Protein AF-A0A815XR15-F1 (afdb_monomer_lite)

pLDDT: mean 72.42, std 15.54, range [29.83, 92.81]

Foldseek 3Di:
DDDPPDPVVVVVVCVVPPPPDDDPVVVVVVVVPDPDDDWALDFPLVVVVVLVPDDDDDDDADFFAADDDLLRGDICSPDDPDPVSVVVCVVPGDTFPDKDWDKDQDDDPPPPDPDDDPDDPPDRRDIHTRHMYGDPPPDALRSVLVVVVVVQVSNVVVVHHAAADEDEPDPRPVSNQCVQQVHPDPDDDDPVCVVPVVQWDADPDDPVCVVPPSGDRTHNHHYHYDPVNVVVVVVCLLPDPPHFDDDDNDTDD

Radius of gyration: 23.29 Å; chains: 1; bounding box: 52×58×60 Å

Structure (mmCIF, N/CA/C/O backbone):
data_AF-A0A815XR15-F1
#
_entry.id   AF-A0A815XR15-F1
#
loop_
_atom_site.group_PDB
_atom_site.id
_atom_site.type_symbol
_atom_site.label_atom_id
_atom_site.label_alt_id
_atom_site.label_comp_id
_atom_site.label_asym_id
_atom_site.label_entity_id
_atom_site.label_seq_id
_atom_site.pdbx_PDB_ins_code
_atom_site.Cartn_x
_atom_site.Cartn_y
_atom_site.Cartn_z
_atom_site.occupancy
_atom_site.B_iso_or_equiv
_atom_site.auth_seq_id
_atom_site.auth_comp_id
_atom_site.auth_asym_id
_atom_site.auth_atom_id
_atom_site.pdbx_PDB_model_num
ATOM 1 N N . LEU A 1 1 ? -17.725 17.996 0.541 1.00 29.83 1 LEU A N 1
ATOM 2 C CA . LEU A 1 1 ? -16.899 19.196 0.321 1.00 29.83 1 LEU A CA 1
ATOM 3 C C . LEU A 1 1 ? -16.273 19.516 1.670 1.00 29.83 1 LEU A C 1
ATOM 5 O O . LEU A 1 1 ? -17.035 19.763 2.593 1.00 29.83 1 LEU A O 1
ATOM 9 N N . TYR A 1 2 ? -14.960 19.368 1.846 1.00 40.41 2 TYR A N 1
ATOM 10 C CA . TYR A 1 2 ? -14.338 19.604 3.153 1.00 40.41 2 TYR A CA 1
ATOM 11 C C . TYR A 1 2 ? -13.316 20.727 3.039 1.00 40.41 2 TYR A C 1
ATOM 13 O O . TYR A 1 2 ? -12.295 20.580 2.373 1.00 40.41 2 TYR A O 1
ATOM 21 N N . VAL A 1 3 ? -13.628 21.845 3.692 1.00 43.38 3 VAL A N 1
ATOM 22 C CA . VAL A 1 3 ? -12.677 22.908 4.010 1.00 43.38 3 VAL A CA 1
ATOM 23 C C . VAL A 1 3 ? -12.001 22.502 5.322 1.00 43.38 3 VAL A C 1
ATOM 25 O O . VAL A 1 3 ? -12.640 22.484 6.373 1.00 43.38 3 VAL A O 1
ATOM 28 N N . LEU A 1 4 ? -10.720 22.139 5.268 1.00 47.59 4 LEU A N 1
ATOM 29 C CA . LEU A 1 4 ? -9.899 21.787 6.435 1.00 47.59 4 LEU A CA 1
ATOM 30 C C . LEU A 1 4 ? -9.378 23.054 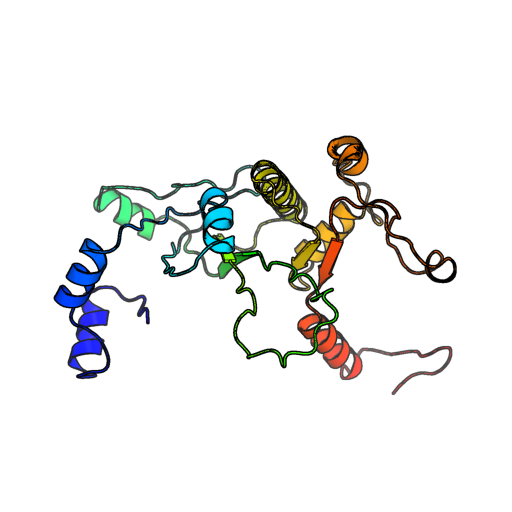7.132 1.00 47.59 4 LEU A C 1
ATOM 32 O O . LEU A 1 4 ? -8.184 23.334 7.098 1.00 47.59 4 LEU A O 1
ATOM 36 N N . ALA A 1 5 ? -10.268 23.856 7.716 1.00 52.41 5 ALA A N 1
ATOM 37 C CA . ALA A 1 5 ? -9.866 25.107 8.371 1.00 52.41 5 ALA A CA 1
ATOM 38 C C . ALA A 1 5 ? -10.636 25.425 9.671 1.00 52.41 5 ALA A C 1
ATOM 40 O O . ALA A 1 5 ? -10.558 26.527 10.198 1.00 52.41 5 ALA A O 1
ATOM 41 N N . GLY A 1 6 ? -11.352 24.445 10.232 1.00 53.88 6 GLY A N 1
ATOM 42 C CA . GLY A 1 6 ? -12.130 24.621 11.463 1.00 53.88 6 GLY A CA 1
ATOM 43 C C . GLY A 1 6 ? -13.495 25.284 11.238 1.00 53.88 6 GLY A C 1
ATOM 44 O O . GLY A 1 6 ? -13.790 25.799 10.157 1.00 53.88 6 GLY A O 1
ATOM 45 N N . SER A 1 7 ? -14.351 25.242 12.265 1.00 63.75 7 SER A N 1
ATOM 46 C CA . SER A 1 7 ? -15.734 25.747 12.212 1.00 63.75 7 SER A CA 1
ATOM 47 C C . SER A 1 7 ? -15.803 27.231 11.848 1.00 63.75 7 SER A C 1
ATOM 49 O O . SER A 1 7 ? -16.637 27.623 11.039 1.00 63.75 7 SER A O 1
ATOM 51 N N . ASN A 1 8 ? -14.874 28.038 12.366 1.00 60.69 8 ASN A N 1
ATOM 52 C CA . ASN A 1 8 ? -14.825 29.475 12.100 1.00 60.69 8 ASN A CA 1
ATOM 53 C C . ASN A 1 8 ? -14.518 29.787 10.633 1.00 60.69 8 ASN A C 1
ATOM 55 O O . ASN A 1 8 ? -15.152 30.659 10.046 1.00 60.69 8 ASN A O 1
ATOM 59 N N . THR A 1 9 ? -13.587 29.065 10.005 1.00 63.38 9 THR A N 1
ATOM 60 C CA . THR A 1 9 ? -13.302 29.263 8.579 1.00 63.38 9 THR A CA 1
ATOM 61 C C . THR A 1 9 ? -14.395 28.675 7.694 1.00 63.38 9 THR A C 1
ATOM 63 O O . THR A 1 9 ? -14.699 29.244 6.649 1.00 63.38 9 THR A O 1
ATOM 66 N N . TYR A 1 10 ? -15.032 27.579 8.112 1.00 75.06 10 TYR A N 1
ATOM 67 C CA . TYR A 1 10 ? -16.216 27.063 7.429 1.00 75.06 10 TYR A CA 1
ATOM 68 C C . TYR A 1 10 ? -17.352 28.098 7.422 1.00 75.06 10 TYR A C 1
ATOM 70 O O . TYR A 1 10 ? -17.908 28.385 6.363 1.00 75.06 10 TYR A O 1
ATOM 78 N N . GLU A 1 11 ? -17.648 28.715 8.570 1.00 68.44 11 GLU A N 1
ATOM 79 C CA . GLU A 1 11 ? -18.656 29.776 8.678 1.00 68.44 11 GLU A CA 1
ATOM 80 C C . GLU A 1 11 ? -18.261 31.031 7.908 1.00 68.44 11 GLU A C 1
ATOM 82 O O . GLU A 1 11 ? -19.094 31.591 7.200 1.00 68.44 11 GLU A O 1
ATOM 87 N N . LEU A 1 12 ? -16.987 31.427 7.955 1.00 65.25 12 LEU A N 1
ATOM 88 C CA . LEU A 1 12 ? -16.478 32.538 7.158 1.00 65.25 12 LEU A CA 1
ATOM 89 C C . LEU A 1 12 ? -16.750 32.307 5.665 1.00 65.25 12 LEU A C 1
ATOM 91 O O . LEU A 1 12 ? -17.290 33.184 4.998 1.00 65.25 12 LEU A O 1
ATOM 95 N N . ILE A 1 13 ? -16.439 31.123 5.132 1.00 69.25 13 ILE A N 1
ATOM 96 C CA . ILE A 1 13 ? -16.696 30.802 3.720 1.00 69.25 13 ILE A CA 1
ATOM 97 C C . ILE A 1 13 ? -18.200 30.730 3.440 1.00 69.25 13 ILE A C 1
ATOM 99 O O . ILE A 1 13 ? -18.647 31.245 2.421 1.00 69.25 13 ILE A O 1
ATOM 103 N N . ARG A 1 14 ? -18.995 30.138 4.338 1.00 79.88 14 ARG A N 1
ATOM 104 C CA . ARG A 1 14 ? -20.453 30.018 4.186 1.00 79.88 14 ARG A CA 1
ATOM 105 C C . ARG A 1 14 ? -21.145 31.379 4.121 1.00 79.88 14 ARG A C 1
ATOM 107 O O . ARG A 1 14 ? -22.048 31.558 3.309 1.00 79.88 14 ARG A O 1
ATOM 114 N N . ILE A 1 15 ? -20.727 32.323 4.963 1.00 71.56 15 ILE A N 1
ATOM 115 C CA . ILE A 1 15 ? -21.271 33.687 5.003 1.00 71.56 15 ILE A CA 1
ATOM 116 C C . ILE A 1 15 ? -20.878 34.459 3.738 1.00 71.56 15 ILE A C 1
ATOM 118 O O . ILE A 1 15 ? -21.694 35.199 3.196 1.00 71.56 15 ILE A O 1
ATOM 122 N N . ASN A 1 16 ? -19.655 34.257 3.242 1.00 68.50 16 ASN A N 1
ATOM 123 C CA . ASN A 1 16 ? -19.151 34.950 2.054 1.00 68.50 16 ASN A CA 1
ATOM 124 C C . ASN A 1 16 ? -19.561 34.286 0.722 1.00 68.50 16 ASN A C 1
ATOM 126 O O . ASN A 1 16 ? -19.416 34.903 -0.329 1.00 68.50 16 ASN A O 1
ATOM 130 N N . LEU A 1 17 ? -20.090 33.057 0.748 1.00 69.44 17 LEU A N 1
ATOM 131 C CA . LEU A 1 17 ? -20.611 32.322 -0.413 1.00 69.44 17 LEU A CA 1
ATOM 132 C C . LEU A 1 17 ? -22.029 31.787 -0.124 1.00 69.44 17 LEU A C 1
ATOM 134 O O . LEU A 1 17 ? -22.218 30.575 0.054 1.00 69.44 17 LEU A O 1
ATOM 138 N N . PRO A 1 18 ? -23.043 32.670 -0.051 1.00 71.69 18 PRO A N 1
ATOM 139 C CA . PRO A 1 18 ? -24.400 32.284 0.318 1.00 71.69 18 PRO A CA 1
ATOM 140 C C . PRO A 1 18 ? -24.970 31.234 -0.647 1.00 71.69 18 PRO A C 1
ATOM 142 O O . PRO A 1 18 ? -24.968 31.408 -1.862 1.00 71.69 18 PRO A O 1
ATOM 145 N N . GLY A 1 19 ? -25.444 30.116 -0.089 1.00 73.56 19 GLY A N 1
ATOM 146 C CA . GLY A 1 19 ? -26.007 28.985 -0.841 1.00 73.56 19 GLY A CA 1
ATOM 147 C C . GLY A 1 19 ? -24.992 27.932 -1.304 1.00 73.56 19 GLY A C 1
ATOM 148 O O . GLY A 1 19 ? -25.400 26.840 -1.691 1.00 73.56 19 GLY A O 1
ATOM 149 N N . ALA A 1 20 ? -23.684 28.197 -1.212 1.00 71.75 20 ALA A N 1
ATOM 150 C CA . ALA A 1 20 ? -22.657 27.231 -1.612 1.00 71.75 20 ALA A CA 1
ATOM 151 C C . ALA A 1 20 ? -22.424 26.125 -0.566 1.00 71.75 20 ALA A C 1
ATOM 153 O O . ALA A 1 20 ? -21.978 25.030 -0.915 1.00 71.75 20 ALA A O 1
ATOM 154 N N . LEU A 1 21 ? -22.712 26.405 0.712 1.00 75.50 21 LEU A N 1
ATOM 155 C CA . LEU A 1 21 ? -22.461 25.507 1.842 1.00 75.50 21 LEU A CA 1
ATOM 156 C C . LEU A 1 21 ? -23.672 25.424 2.793 1.00 75.50 21 LEU A C 1
ATOM 158 O O . LEU A 1 21 ? -24.280 26.456 3.091 1.00 75.50 21 LEU A O 1
ATOM 162 N N . PRO A 1 22 ? -24.009 24.231 3.321 1.00 82.38 22 PRO A N 1
ATOM 163 C CA . PRO A 1 22 ? -25.043 24.078 4.346 1.00 82.38 22 PRO A CA 1
ATOM 164 C C . PRO A 1 22 ? -24.626 24.720 5.680 1.00 82.38 22 PRO A C 1
ATOM 166 O O . PRO A 1 22 ? -23.435 24.864 5.965 1.00 82.38 22 PRO A O 1
ATOM 169 N N . SER A 1 23 ? -25.602 25.094 6.516 1.00 82.19 23 SER A N 1
ATOM 170 C CA . SER A 1 23 ? -25.339 25.621 7.865 1.00 82.19 23 SER A CA 1
ATOM 171 C C . SER A 1 23 ? -24.719 24.567 8.786 1.00 82.19 23 SER A C 1
ATOM 173 O O . SER A 1 23 ? -24.938 23.369 8.596 1.00 82.19 23 SER A O 1
ATOM 175 N N . ILE A 1 24 ? -23.981 25.005 9.815 1.00 76.75 24 ILE A N 1
ATOM 176 C CA . ILE A 1 24 ? -23.452 24.097 10.847 1.00 76.75 24 ILE A CA 1
ATOM 177 C C . ILE A 1 24 ? -24.571 23.280 11.491 1.00 76.75 24 ILE A C 1
ATOM 179 O O . ILE A 1 24 ? -24.437 22.070 11.587 1.00 76.75 24 ILE A O 1
ATOM 183 N N . SER A 1 25 ? -25.706 23.883 11.846 1.00 76.25 25 SER A N 1
ATOM 184 C CA . SER A 1 25 ? -26.822 23.141 12.451 1.00 76.25 25 SER A CA 1
ATOM 185 C C . SER A 1 25 ? -27.399 22.079 11.509 1.00 76.25 25 SER A C 1
ATOM 187 O O . SER A 1 25 ? -27.766 20.995 11.955 1.00 76.25 25 SER A O 1
ATOM 189 N N . ALA A 1 26 ? -27.433 22.349 10.197 1.00 77.12 26 ALA A N 1
ATOM 190 C CA . ALA A 1 26 ? -27.810 21.344 9.208 1.00 77.12 26 ALA A CA 1
ATOM 191 C C . ALA A 1 26 ? -26.759 20.228 9.134 1.00 77.12 26 ALA A C 1
ATOM 193 O O . ALA A 1 26 ? -27.127 19.059 9.141 1.00 77.12 26 ALA A O 1
ATOM 194 N N . LEU A 1 27 ? -25.463 20.561 9.127 1.00 69.50 27 LEU A N 1
ATOM 195 C CA . LEU A 1 27 ? -24.376 19.577 9.182 1.00 69.50 27 LEU A CA 1
ATOM 196 C C . LEU A 1 27 ? -24.413 18.728 10.457 1.00 69.50 27 LEU A C 1
ATOM 198 O O . LEU A 1 27 ? -24.215 17.522 10.383 1.00 69.50 27 LEU A O 1
ATOM 202 N N . GLU A 1 28 ? -24.685 19.324 11.613 1.00 68.75 28 GLU A N 1
ATOM 203 C CA . GLU A 1 28 ? -24.817 18.629 12.894 1.00 68.75 28 GLU A CA 1
ATOM 204 C C . GLU A 1 28 ? -26.044 17.723 12.920 1.00 68.75 28 GLU A C 1
ATOM 206 O O . GL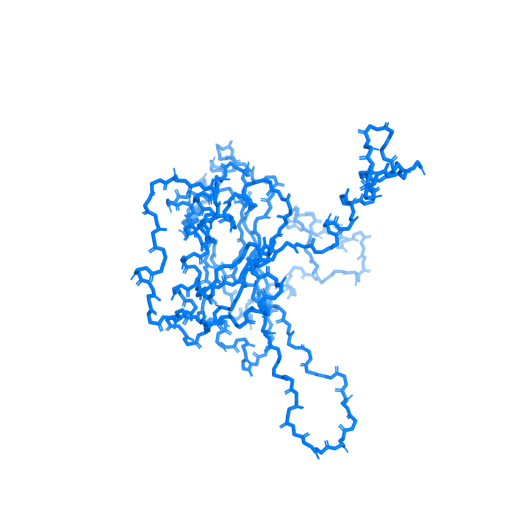U A 1 28 ? -25.966 16.609 13.429 1.00 68.75 28 GLU A O 1
ATOM 211 N N . HIS A 1 29 ? -27.162 18.161 12.338 1.00 68.12 29 HIS A N 1
ATOM 212 C CA . HIS A 1 29 ? -28.348 17.328 12.178 1.00 68.12 29 HIS A CA 1
ATOM 213 C C . HIS A 1 29 ? -28.096 16.160 11.214 1.00 68.12 29 HIS A C 1
ATOM 215 O O . HIS A 1 29 ? -28.462 15.027 11.521 1.00 68.12 29 HIS A O 1
ATOM 221 N N . TYR A 1 30 ? -27.391 16.398 10.101 1.00 64.94 30 TYR A N 1
ATOM 222 C CA . TYR A 1 30 ? -26.913 15.331 9.220 1.00 64.94 30 TYR A CA 1
ATOM 223 C C . TYR A 1 30 ? -25.985 14.369 9.971 1.00 64.94 30 TYR A C 1
ATOM 225 O O . TYR A 1 30 ? -26.170 13.164 9.878 1.00 64.94 30 TYR A O 1
ATOM 233 N N . ASN A 1 31 ? -25.040 14.873 10.763 1.00 58.91 31 ASN A N 1
ATOM 234 C CA . ASN A 1 31 ? -24.090 14.046 11.506 1.00 58.91 31 ASN A CA 1
ATOM 235 C C . ASN A 1 31 ? -24.744 13.251 12.648 1.00 58.91 31 ASN A C 1
ATOM 237 O O . ASN A 1 31 ? -24.341 12.121 12.893 1.00 58.91 31 ASN A O 1
ATOM 241 N N . LYS A 1 32 ? -25.756 13.799 13.337 1.00 55.25 32 LYS A N 1
ATOM 242 C CA . LYS A 1 32 ? -26.491 13.101 14.410 1.00 55.25 32 LYS A CA 1
ATOM 243 C C . LYS A 1 32 ? -27.347 11.940 13.897 1.00 55.25 32 LYS A C 1
ATOM 245 O O . LYS A 1 32 ? -27.600 11.012 14.654 1.00 55.25 32 LYS A O 1
ATOM 250 N N . ASN A 1 33 ? -27.763 11.983 12.633 1.00 52.81 33 ASN A N 1
ATOM 251 C CA . ASN A 1 33 ? -28.590 10.951 11.999 1.00 52.81 33 ASN A CA 1
ATOM 252 C C . ASN A 1 33 ? -27.774 9.933 11.177 1.00 52.81 33 ASN A C 1
ATOM 254 O O . ASN A 1 33 ? -28.357 9.109 10.474 1.00 52.81 33 ASN A O 1
ATOM 258 N N . ILE A 1 34 ? -26.439 9.996 11.221 1.00 53.12 34 ILE A N 1
ATOM 259 C CA . ILE A 1 34 ? -25.540 9.127 10.453 1.00 53.12 34 ILE A CA 1
ATOM 260 C C . ILE A 1 34 ? -24.685 8.311 11.433 1.00 53.12 34 ILE A C 1
ATOM 262 O O . ILE A 1 34 ? -23.789 8.839 12.087 1.00 53.12 34 ILE A O 1
ATOM 266 N N . ASP A 1 35 ? -24.949 7.007 11.515 1.00 48.50 35 ASP A N 1
ATOM 267 C CA . ASP A 1 35 ? -24.261 6.073 12.418 1.00 48.50 35 ASP A CA 1
ATOM 268 C C . ASP A 1 35 ? -22.904 5.608 11.850 1.00 48.50 35 ASP A C 1
ATOM 270 O O . ASP A 1 35 ? -22.761 4.487 11.366 1.00 48.50 35 ASP A O 1
ATOM 274 N N . LEU A 1 36 ? -21.907 6.504 11.788 1.00 60.31 36 LEU A N 1
ATOM 275 C CA . LEU A 1 36 ? -20.611 6.224 11.145 1.00 60.31 36 LEU A CA 1
ATOM 276 C C . LEU A 1 36 ? -19.435 6.962 11.825 1.00 60.31 36 LEU A C 1
ATOM 278 O O . LEU A 1 36 ? -19.141 8.112 11.499 1.00 60.31 36 LEU A O 1
ATOM 282 N N . LYS A 1 37 ? -18.685 6.288 12.710 1.00 51.94 37 LYS A N 1
ATOM 283 C CA . LYS A 1 37 ? -17.357 6.740 13.190 1.00 51.94 37 LYS A CA 1
ATOM 284 C C . LYS A 1 37 ? -16.238 5.958 12.486 1.00 51.94 37 LYS A C 1
ATOM 286 O O . LYS A 1 37 ? -16.256 4.732 12.490 1.00 51.94 37 LYS A O 1
ATOM 291 N N . MET A 1 38 ? -15.246 6.648 11.909 1.00 48.28 38 MET A N 1
ATOM 292 C CA . MET A 1 38 ? -13.967 6.033 11.512 1.00 48.28 38 MET A CA 1
ATOM 293 C C . MET A 1 38 ? -12.879 6.373 12.525 1.00 48.28 38 MET A C 1
ATOM 295 O O . MET A 1 38 ? -12.756 7.526 12.933 1.00 48.28 38 MET A O 1
ATOM 299 N N . ASN A 1 39 ? -12.056 5.381 12.854 1.00 47.62 39 ASN A N 1
ATOM 300 C CA . ASN A 1 39 ? -10.912 5.543 13.741 1.00 47.62 39 ASN A CA 1
ATOM 301 C C . ASN A 1 39 ? -9.620 5.667 12.921 1.00 47.62 39 ASN A C 1
ATOM 303 O O . ASN A 1 39 ? -9.454 5.014 11.888 1.00 47.62 39 ASN A O 1
ATOM 307 N N . GLU A 1 40 ? -8.698 6.512 13.377 1.00 43.28 40 GLU A N 1
ATOM 308 C CA . GLU A 1 40 ? -7.387 6.698 12.753 1.00 43.28 40 GLU A CA 1
ATOM 309 C C . GLU A 1 40 ? -6.640 5.363 12.598 1.00 43.28 40 GLU A C 1
ATOM 311 O O . GLU A 1 40 ? -6.600 4.553 13.528 1.00 43.28 40 GLU A O 1
ATOM 316 N N . CYS A 1 41 ? -6.039 5.147 11.420 1.00 48.16 41 CYS A N 1
ATOM 317 C CA . CYS A 1 41 ? -5.262 3.948 11.068 1.00 48.16 41 CYS A CA 1
ATOM 318 C C . CYS A 1 41 ? -6.027 2.623 11.140 1.00 48.16 41 CYS A C 1
ATOM 320 O O . CYS A 1 41 ? -5.422 1.551 11.100 1.00 48.16 41 CYS A O 1
ATOM 322 N N . HIS A 1 42 ? -7.354 2.679 11.232 1.00 63.44 42 HIS A N 1
ATOM 323 C CA . HIS A 1 42 ? -8.181 1.491 11.300 1.00 63.44 42 HIS A CA 1
ATOM 324 C C . HIS A 1 42 ? -8.432 0.931 9.899 1.00 63.44 42 HIS A C 1
ATOM 326 O O . HIS A 1 42 ? -9.059 1.573 9.055 1.00 63.44 42 HIS A O 1
ATOM 332 N N . PHE A 1 43 ? -7.929 -0.278 9.654 1.00 65.00 43 PHE A N 1
ATOM 333 C CA . PHE A 1 43 ? -8.218 -1.021 8.434 1.00 65.00 43 PHE A CA 1
ATOM 334 C C . PHE A 1 43 ? -9.632 -1.596 8.509 1.00 65.00 43 PHE A C 1
ATOM 336 O O . PHE A 1 43 ? -9.943 -2.370 9.411 1.00 65.00 43 PHE A O 1
ATOM 343 N N . ARG A 1 44 ? -10.481 -1.232 7.547 1.00 67.25 44 ARG A N 1
ATOM 344 C CA . ARG A 1 44 ? -11.912 -1.563 7.558 1.00 67.25 44 ARG A CA 1
ATOM 345 C C . ARG A 1 44 ? -12.217 -2.870 6.827 1.00 67.25 44 ARG A C 1
ATOM 347 O O . ARG A 1 44 ? -12.945 -2.856 5.839 1.00 67.25 44 ARG A O 1
ATOM 354 N N . PHE A 1 45 ? -11.631 -3.977 7.275 1.00 72.81 45 PHE A N 1
ATOM 355 C CA . PHE A 1 45 ? -11.829 -5.277 6.623 1.00 72.81 45 PHE A CA 1
ATOM 356 C C . PHE A 1 45 ? -13.291 -5.742 6.698 1.00 72.81 45 PHE A C 1
ATOM 358 O O . PHE A 1 45 ? -13.852 -6.103 5.673 1.00 72.81 45 PHE A O 1
ATOM 365 N N . ASP A 1 46 ? -13.943 -5.586 7.851 1.00 67.69 46 ASP A N 1
ATOM 366 C CA . ASP A 1 46 ? -15.341 -6.004 8.048 1.00 67.69 46 ASP A CA 1
ATOM 367 C C . ASP A 1 46 ? -16.314 -5.227 7.134 1.00 67.69 46 ASP A C 1
ATOM 369 O O . ASP A 1 46 ? -17.249 -5.778 6.560 1.00 67.69 46 ASP A O 1
ATOM 373 N N . ARG A 1 47 ? -16.043 -3.930 6.918 1.00 63.16 47 ARG A N 1
ATOM 374 C CA . ARG A 1 47 ? -16.833 -3.059 6.026 1.00 63.16 47 ARG A CA 1
ATOM 375 C C . ARG A 1 47 ? -16.521 -3.267 4.543 1.00 63.16 47 ARG A C 1
ATOM 377 O O . ARG A 1 47 ? -17.288 -2.803 3.705 1.00 63.16 47 ARG A O 1
ATOM 384 N N . LEU A 1 48 ? -15.386 -3.883 4.202 1.00 50.38 48 LEU A N 1
ATOM 385 C CA . LEU A 1 48 ? -15.061 -4.211 2.813 1.00 50.38 48 LEU A CA 1
ATOM 386 C C . LEU A 1 48 ? -16.030 -5.282 2.298 1.00 50.38 48 LEU A C 1
ATOM 388 O O . LEU A 1 48 ? -16.498 -5.156 1.172 1.00 50.38 48 LEU A O 1
ATOM 392 N N . THR A 1 49 ? -16.386 -6.258 3.137 1.00 61.03 49 THR A N 1
ATOM 393 C CA . THR A 1 49 ? -17.421 -7.258 2.841 1.00 61.03 49 THR A CA 1
ATOM 394 C C . THR A 1 49 ? -18.784 -6.588 2.635 1.00 61.03 49 THR A C 1
ATOM 396 O O . THR A 1 49 ? -19.390 -6.764 1.586 1.00 61.03 49 THR A O 1
ATOM 399 N N . GLU A 1 50 ? -19.204 -5.701 3.548 1.00 61.19 50 GLU A N 1
ATOM 400 C CA . GLU A 1 50 ? -20.454 -4.925 3.406 1.00 61.19 50 GLU A CA 1
ATOM 401 C C . GLU A 1 50 ? -20.478 -4.036 2.142 1.00 61.19 50 GLU A C 1
ATOM 403 O O . GLU A 1 50 ? -21.504 -3.910 1.475 1.00 61.19 50 GLU A O 1
ATOM 408 N N . HIS A 1 51 ? -19.346 -3.418 1.779 1.00 56.59 51 HIS A N 1
ATOM 409 C CA . HIS A 1 51 ? -19.226 -2.574 0.581 1.00 56.59 51 HIS A CA 1
ATOM 410 C C . HIS A 1 51 ? -19.318 -3.371 -0.721 1.00 56.59 51 HIS A C 1
ATOM 412 O O . HIS A 1 51 ? -19.768 -2.826 -1.728 1.00 56.59 51 HIS A O 1
ATOM 418 N N . LEU A 1 52 ? -18.906 -4.640 -0.735 1.00 53.16 52 LEU A N 1
ATOM 419 C CA . LEU A 1 52 ? -19.124 -5.503 -1.897 1.00 53.16 52 LEU A CA 1
ATOM 420 C C . LEU A 1 52 ? -20.619 -5.786 -2.129 1.00 53.16 52 LEU A C 1
ATOM 422 O O . LEU A 1 52 ? -21.002 -6.012 -3.276 1.00 53.16 52 LEU A O 1
ATOM 426 N N . ASP A 1 53 ? -21.453 -5.663 -1.092 1.00 47.12 53 ASP A N 1
ATOM 427 C CA . ASP A 1 53 ? -22.868 -6.029 -1.144 1.00 47.12 53 ASP A CA 1
ATOM 428 C C . ASP A 1 53 ? -23.834 -4.849 -1.327 1.00 47.12 53 ASP A C 1
ATOM 430 O O . ASP A 1 53 ? -24.902 -5.026 -1.908 1.00 47.12 53 ASP A O 1
ATOM 434 N N . THR A 1 54 ? -23.552 -3.631 -0.852 1.00 55.91 54 THR A N 1
ATOM 435 C CA . THR A 1 54 ? -24.469 -2.478 -1.029 1.00 55.91 54 THR A CA 1
ATOM 436 C C . THR A 1 54 ? -23.810 -1.191 -0.536 1.00 55.91 54 THR A C 1
ATOM 438 O O . THR A 1 54 ? -23.369 -1.125 0.604 1.00 55.91 54 THR A O 1
ATOM 441 N N . ILE A 1 55 ? -23.740 -0.122 -1.343 1.00 47.47 55 ILE A N 1
ATOM 442 C CA . ILE A 1 55 ? -22.952 1.064 -0.947 1.00 47.47 55 ILE A CA 1
ATOM 443 C C . ILE A 1 55 ? -23.784 2.340 -0.870 1.00 47.47 55 ILE A C 1
ATOM 445 O O . ILE A 1 55 ? -24.263 2.854 -1.882 1.00 47.47 55 ILE A O 1
ATOM 449 N N . ASN A 1 56 ? -23.769 2.948 0.319 1.00 39.25 56 ASN A N 1
ATOM 450 C CA . ASN A 1 56 ? -23.766 4.398 0.496 1.00 39.25 56 ASN A CA 1
ATOM 451 C C . ASN A 1 56 ? -22.781 4.754 1.637 1.00 39.25 56 ASN A C 1
ATOM 453 O O . ASN A 1 56 ? -23.000 4.351 2.775 1.00 39.25 56 ASN A O 1
ATOM 457 N N . SER A 1 57 ? -21.669 5.457 1.358 1.00 38.47 57 SER A N 1
ATOM 458 C CA . SER A 1 57 ? -20.559 5.646 2.327 1.00 38.47 57 SER A CA 1
ATOM 459 C C . SER A 1 57 ? -19.890 7.036 2.275 1.00 38.47 57 SER A C 1
ATOM 461 O O . SER A 1 57 ? -19.723 7.581 1.181 1.00 38.47 57 SER A O 1
ATOM 463 N N . LYS A 1 58 ? -19.429 7.582 3.426 1.00 42.50 58 LYS A N 1
ATOM 464 C CA . LYS A 1 58 ? -18.609 8.827 3.563 1.00 42.50 58 LYS A CA 1
ATOM 465 C C . LYS A 1 58 ? -17.561 8.782 4.719 1.00 42.50 58 LYS A C 1
ATOM 467 O O . LYS A 1 58 ? -17.547 7.829 5.488 1.00 42.50 58 LYS A O 1
ATOM 472 N N . ASN A 1 59 ? -16.676 9.802 4.770 1.00 32.72 59 ASN A N 1
ATOM 473 C CA . ASN A 1 59 ? -15.254 9.825 5.220 1.00 32.72 59 ASN A CA 1
ATOM 474 C C . ASN A 1 59 ? -14.923 10.574 6.545 1.00 32.72 59 ASN A C 1
ATOM 476 O O . ASN A 1 59 ? -15.634 11.506 6.906 1.00 32.72 59 ASN A O 1
ATOM 480 N N . SER A 1 60 ? -13.722 10.328 7.114 1.00 34.56 60 SER A N 1
ATOM 481 C CA . SER A 1 60 ? -12.857 11.331 7.795 1.00 34.56 60 SER A CA 1
ATOM 482 C C . SER A 1 60 ? -11.356 10.927 7.783 1.00 34.56 60 SER A C 1
ATOM 484 O O . SER A 1 60 ? -11.030 9.771 7.530 1.00 34.56 60 SER A O 1
ATOM 486 N N . PHE A 1 61 ? -10.431 11.878 7.978 1.00 46.44 61 PHE A N 1
ATOM 487 C CA . PHE A 1 61 ? -8.966 11.712 7.885 1.00 46.44 61 PHE A CA 1
ATOM 488 C C . PHE A 1 61 ? -8.263 12.369 9.089 1.00 46.44 61 PHE A C 1
ATOM 490 O O . PHE A 1 61 ? -8.775 13.369 9.593 1.00 46.44 61 PHE A O 1
ATOM 497 N N . VAL A 1 62 ? -7.093 11.865 9.516 1.00 49.31 62 VAL A N 1
ATOM 498 C CA . VAL A 1 62 ? -6.287 12.433 10.622 1.00 49.31 62 VAL A CA 1
ATOM 499 C C . VAL A 1 62 ? -4.885 12.829 10.134 1.00 49.31 62 VAL A C 1
ATOM 501 O O . VAL A 1 62 ? -4.215 12.061 9.450 1.00 49.31 62 VAL A O 1
ATOM 504 N N . GLY A 1 63 ? -4.472 14.067 10.443 1.00 58.31 63 GLY A N 1
ATOM 505 C CA . GLY A 1 63 ? -3.295 14.759 9.886 1.00 58.31 63 GLY A CA 1
ATOM 506 C C . GLY A 1 63 ? -1.955 14.536 10.603 1.00 58.31 63 GLY A C 1
ATOM 507 O O . GLY A 1 63 ? -0.987 15.243 10.313 1.00 58.31 63 GLY A O 1
ATOM 508 N N . PHE A 1 64 ? -1.880 13.582 11.529 1.00 72.81 64 PHE A N 1
ATOM 509 C CA . PHE A 1 64 ? -0.647 13.217 12.231 1.00 72.81 64 PHE A CA 1
ATOM 510 C C . PHE A 1 64 ? -0.008 11.968 11.615 1.00 72.81 64 PHE A C 1
ATOM 512 O O . PHE A 1 64 ? -0.635 11.242 10.842 1.00 72.81 64 PHE A O 1
ATOM 519 N N . ILE A 1 65 ? 1.270 11.733 11.915 1.00 77.69 65 ILE A N 1
ATOM 520 C CA . ILE A 1 65 ? 1.973 10.520 11.486 1.00 77.69 65 ILE A CA 1
ATOM 521 C C . ILE A 1 65 ? 1.830 9.479 12.598 1.00 77.69 65 ILE A C 1
ATOM 523 O O . ILE A 1 65 ? 2.495 9.627 13.615 1.00 77.69 65 ILE A O 1
ATOM 527 N N . PRO A 1 66 ? 1.018 8.422 12.441 1.00 78.75 66 PRO A N 1
ATOM 528 C CA . PRO A 1 66 ? 0.837 7.414 13.478 1.00 78.75 66 PRO A CA 1
ATOM 529 C C . PRO A 1 66 ? 2.151 6.701 13.797 1.00 78.75 66 PRO A C 1
ATOM 531 O O . PRO A 1 66 ? 3.023 6.515 12.935 1.00 78.75 66 PRO A O 1
ATOM 534 N N . SER A 1 67 ? 2.260 6.209 15.026 1.00 83.44 67 SER A N 1
ATOM 535 C CA . SER A 1 67 ? 3.313 5.266 15.384 1.00 83.44 67 SER A CA 1
ATOM 536 C C . SER A 1 67 ? 3.195 4.004 14.525 1.00 83.44 67 SER A C 1
ATOM 538 O O . SER A 1 67 ? 2.103 3.517 14.234 1.00 83.44 67 SER A O 1
ATOM 540 N N . HIS A 1 68 ? 4.333 3.471 14.083 1.00 81.94 68 HIS A N 1
ATOM 541 C CA . HIS A 1 68 ? 4.374 2.261 13.266 1.00 81.94 68 HIS A CA 1
ATOM 542 C C . HIS A 1 68 ? 5.013 1.117 14.053 1.00 81.94 68 HIS A C 1
ATOM 544 O O . HIS A 1 68 ? 6.135 1.243 14.540 1.00 81.94 68 HIS A O 1
ATOM 550 N N . HIS A 1 69 ? 4.347 -0.036 14.108 1.00 82.81 69 HIS A N 1
ATOM 551 C CA . HIS A 1 69 ? 4.942 -1.278 14.592 1.00 82.81 69 HIS A CA 1
ATOM 552 C C . HIS A 1 69 ? 5.236 -2.188 13.398 1.00 82.81 69 HIS A C 1
ATOM 554 O O . HIS A 1 69 ? 4.325 -2.631 12.701 1.00 82.81 69 HIS A O 1
ATOM 560 N N . LYS A 1 70 ? 6.524 -2.440 13.122 1.00 81.88 70 LYS A N 1
ATOM 561 C CA . LYS A 1 70 ? 6.980 -3.263 11.982 1.00 81.88 70 LYS A CA 1
ATOM 562 C C . LYS A 1 70 ? 6.407 -2.811 10.620 1.00 81.88 70 LYS A C 1
ATOM 564 O O . LYS A 1 70 ? 6.110 -3.640 9.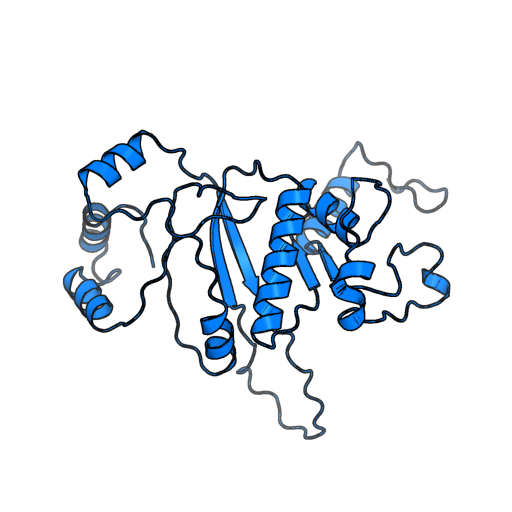766 1.00 81.88 70 LYS A O 1
ATOM 569 N N . GLY A 1 71 ? 6.249 -1.503 10.417 1.00 80.25 71 GLY A N 1
ATOM 570 C CA . GLY A 1 71 ? 5.722 -0.932 9.171 1.00 80.25 71 GLY A CA 1
ATOM 571 C C . GLY A 1 71 ? 4.194 -0.844 9.083 1.00 80.25 71 GLY A C 1
ATOM 572 O O . GLY A 1 71 ? 3.678 -0.249 8.132 1.00 80.25 71 GLY A O 1
ATOM 573 N N . ILE A 1 72 ? 3.469 -1.360 10.075 1.00 85.88 72 ILE A N 1
ATOM 574 C CA . ILE A 1 72 ? 2.008 -1.276 10.172 1.00 85.88 72 ILE A CA 1
ATOM 575 C C . ILE A 1 72 ? 1.660 -0.088 11.081 1.00 85.88 72 ILE A C 1
ATOM 577 O O . ILE A 1 72 ? 2.204 -0.014 12.187 1.00 85.88 72 ILE A O 1
ATOM 581 N N . PRO A 1 73 ? 0.816 0.861 10.637 1.00 83.44 73 PRO A N 1
ATOM 582 C CA . PRO A 1 73 ? 0.397 1.973 11.483 1.00 83.44 73 PRO A CA 1
ATOM 583 C C . PRO A 1 73 ? -0.465 1.459 12.643 1.00 83.44 73 PRO A C 1
ATOM 585 O O . PRO A 1 73 ? -1.303 0.576 12.458 1.00 83.44 73 PRO A O 1
ATOM 588 N N . GLN A 1 74 ? -0.250 1.995 13.840 1.00 82.38 74 GLN A N 1
ATOM 589 C CA . GLN A 1 74 ? -1.050 1.658 15.011 1.00 82.38 74 GLN A CA 1
ATOM 590 C C . GLN A 1 74 ? -2.357 2.454 15.009 1.00 82.38 74 GLN A C 1
ATOM 592 O O . GLN A 1 74 ? -2.390 3.636 14.674 1.00 82.38 74 GLN A O 1
ATOM 597 N N . THR A 1 75 ? -3.449 1.783 15.363 1.00 76.44 75 THR A N 1
ATOM 598 C CA . THR A 1 75 ? -4.766 2.406 15.515 1.00 76.44 75 THR A CA 1
ATOM 599 C C . THR A 1 75 ? -4.820 3.260 16.768 1.00 76.44 75 THR A C 1
ATOM 601 O O . THR A 1 75 ? -4.231 2.894 17.784 1.00 76.44 75 THR A O 1
ATOM 604 N N . SER A 1 76 ? -5.580 4.354 16.711 1.00 68.12 76 SER A N 1
ATOM 605 C CA . SER A 1 76 ? -5.848 5.210 17.875 1.00 68.12 76 SER A CA 1
ATOM 606 C C . SER A 1 76 ? -4.600 5.814 18.536 1.00 68.12 76 SER A C 1
ATOM 608 O O . SER A 1 76 ? -4.671 6.218 19.695 1.00 68.12 76 SER A O 1
ATOM 610 N N . SER A 1 77 ? -3.476 5.943 17.812 1.00 69.12 77 SER A N 1
ATOM 611 C CA . SER A 1 77 ? -2.237 6.552 18.331 1.00 69.12 77 SER A CA 1
ATOM 612 C C . SER A 1 77 ? -2.462 7.942 18.927 1.00 69.12 77 SER A C 1
ATOM 614 O O . SER A 1 77 ? -1.784 8.318 19.881 1.00 69.12 77 SER A O 1
ATOM 616 N N . TYR A 1 78 ? -3.428 8.691 18.387 1.00 67.12 78 TYR A N 1
ATOM 617 C CA . TYR A 1 78 ? -3.738 10.045 18.831 1.00 67.12 78 TYR A CA 1
ATOM 618 C C . TYR A 1 78 ? -5.165 10.216 19.341 1.00 67.12 78 TYR A C 1
ATOM 620 O O . TYR A 1 78 ? -5.617 11.351 19.494 1.00 67.12 78 TYR A O 1
ATOM 628 N N . GLN A 1 79 ? -5.849 9.124 19.695 1.00 67.38 79 GLN A N 1
ATOM 629 C CA . GLN A 1 79 ? -7.146 9.219 20.358 1.00 67.38 79 GLN A CA 1
ATOM 630 C C . GLN A 1 79 ? -6.970 9.901 21.724 1.00 67.38 79 GLN A C 1
ATOM 632 O O . GLN A 1 79 ? -6.090 9.547 22.513 1.00 67.38 79 GLN A O 1
ATOM 637 N N . THR A 1 80 ? -7.744 10.950 21.966 1.00 64.19 80 THR A N 1
ATOM 638 C CA . THR A 1 80 ? -7.852 11.627 23.259 1.00 64.19 80 THR A CA 1
ATOM 639 C C . THR A 1 80 ? -9.212 12.301 23.325 1.00 64.19 80 THR A C 1
ATOM 641 O O . THR A 1 80 ? -9.691 12.819 22.315 1.00 64.19 80 THR A O 1
ATOM 644 N N . ASP A 1 81 ? -9.810 12.278 24.510 1.00 64.81 81 ASP A N 1
ATOM 645 C CA . ASP A 1 81 ? -11.066 12.968 24.807 1.00 64.81 81 ASP A CA 1
ATOM 646 C C . ASP A 1 81 ? -10.808 14.292 25.556 1.00 64.81 81 ASP A C 1
ATOM 648 O O . ASP A 1 81 ? -11.744 14.967 25.977 1.00 64.81 81 ASP A O 1
ATOM 652 N N . ASP A 1 82 ? -9.534 14.675 25.714 1.00 64.50 82 ASP A N 1
ATOM 653 C CA . ASP A 1 82 ? -9.099 15.879 26.415 1.00 64.50 82 ASP A CA 1
ATOM 654 C C . ASP A 1 82 ? -8.511 16.917 25.447 1.00 64.50 82 ASP A C 1
ATOM 656 O O . ASP A 1 82 ? -7.589 16.651 24.668 1.00 64.50 82 ASP A O 1
ATOM 660 N N . PHE A 1 83 ? -9.040 18.140 25.517 1.00 62.78 83 PHE A N 1
ATOM 661 C CA . PHE A 1 83 ? -8.608 19.243 24.664 1.00 62.78 83 PHE A CA 1
ATOM 662 C C . PHE A 1 83 ? -7.169 19.674 24.964 1.00 62.78 83 PHE A C 1
ATOM 664 O O . PHE A 1 83 ? -6.435 20.013 24.034 1.00 62.78 83 PHE A O 1
ATOM 671 N N . GLN A 1 84 ? -6.740 19.638 26.230 1.00 70.06 84 GLN A N 1
ATOM 672 C CA . GLN A 1 84 ? -5.385 20.046 26.599 1.00 70.06 84 GLN A CA 1
ATOM 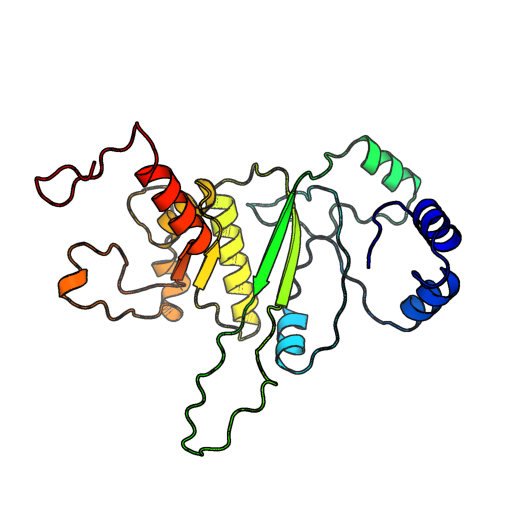673 C C . GLN A 1 84 ? -4.350 19.073 26.024 1.00 70.06 84 GLN A C 1
ATOM 675 O O . GLN A 1 84 ? -3.392 19.504 25.382 1.00 70.06 84 GLN A O 1
ATOM 680 N N . GLN A 1 85 ? -4.601 17.768 26.140 1.00 68.38 85 GLN A N 1
ATOM 681 C CA . GLN A 1 85 ? -3.815 16.740 25.460 1.00 68.38 85 GLN A CA 1
ATOM 682 C C . GLN A 1 85 ? -3.818 16.904 23.939 1.00 68.38 85 GLN A C 1
ATOM 684 O O . GLN A 1 85 ? -2.774 16.742 23.312 1.00 68.38 85 GLN A O 1
ATOM 689 N N . LEU A 1 86 ? -4.957 17.224 23.316 1.00 70.31 86 LEU A N 1
ATOM 690 C CA . LEU A 1 86 ? -5.006 17.468 21.871 1.00 70.31 86 LEU A CA 1
ATOM 691 C C . LEU A 1 86 ? -4.137 18.671 21.470 1.00 70.31 86 LEU A C 1
ATOM 693 O O . LEU A 1 86 ? -3.408 18.599 20.480 1.00 70.31 86 LEU A O 1
ATOM 697 N N . GLN A 1 87 ? -4.199 19.763 22.233 1.00 70.50 87 GLN A N 1
ATOM 698 C CA . GLN A 1 87 ? -3.404 20.964 21.994 1.00 70.50 87 GLN A CA 1
ATOM 699 C C . GLN A 1 87 ? -1.908 20.683 22.155 1.00 70.50 87 GLN A C 1
ATOM 701 O O . GLN A 1 87 ? -1.123 21.034 21.276 1.00 70.50 87 GLN A O 1
ATOM 706 N N . GLU A 1 88 ? -1.515 20.004 23.233 1.00 80.25 88 GLU A N 1
ATOM 707 C CA . GLU A 1 88 ? -0.134 19.579 23.460 1.00 80.25 88 GLU A CA 1
ATOM 708 C C . GLU A 1 88 ? 0.366 18.719 22.295 1.00 80.25 88 GLU A C 1
ATOM 710 O O . GLU A 1 88 ? 1.406 19.007 21.701 1.00 80.25 88 GLU A O 1
ATOM 715 N N . ARG A 1 89 ? -0.425 17.723 21.886 1.00 77.62 89 ARG A N 1
ATOM 716 C CA . ARG A 1 89 ? -0.141 16.851 20.741 1.00 77.62 89 ARG A CA 1
ATOM 717 C C . ARG A 1 89 ? 0.034 17.635 19.445 1.00 77.62 89 ARG A C 1
ATOM 719 O O . ARG A 1 89 ? 0.988 17.403 18.710 1.00 77.62 89 ARG A O 1
ATOM 726 N N . PHE A 1 90 ? -0.834 18.603 19.172 1.00 78.81 90 PHE A N 1
ATOM 727 C CA . PHE A 1 90 ? -0.750 19.424 17.963 1.00 78.81 90 PHE A CA 1
ATOM 728 C C . PHE A 1 90 ? 0.532 20.272 17.893 1.00 78.81 90 PHE A C 1
ATOM 730 O O . PHE A 1 90 ? 1.045 20.542 16.799 1.00 78.81 90 PHE A O 1
ATOM 737 N N . MET A 1 91 ? 1.048 20.698 19.046 1.00 81.25 91 MET A N 1
ATOM 738 C CA . MET A 1 91 ? 2.266 21.506 19.140 1.00 81.25 91 MET A CA 1
ATOM 739 C C . MET A 1 91 ? 3.542 20.658 19.130 1.00 81.25 91 MET A C 1
ATOM 741 O O . MET A 1 91 ? 4.573 21.138 18.669 1.00 81.25 91 MET A O 1
ATOM 745 N N . THR A 1 92 ? 3.469 19.413 19.604 1.00 82.25 92 THR A N 1
ATOM 746 C CA . THR A 1 92 ? 4.643 18.557 19.850 1.00 82.25 92 THR A CA 1
ATOM 747 C C . THR A 1 92 ? 4.849 17.448 18.820 1.00 82.25 92 THR A C 1
ATOM 749 O O . THR A 1 92 ? 5.984 17.024 18.618 1.00 82.25 92 THR A O 1
ATOM 752 N N . ILE A 1 93 ? 3.791 16.968 18.160 1.00 82.06 93 ILE A N 1
ATOM 753 C CA . ILE A 1 93 ? 3.873 15.848 17.214 1.00 82.06 93 ILE A CA 1
ATOM 754 C C . ILE A 1 93 ? 4.134 16.338 15.791 1.00 82.06 93 ILE A C 1
ATOM 756 O O . ILE A 1 93 ? 3.563 17.330 15.322 1.00 82.06 93 ILE A O 1
ATOM 760 N N . ASP A 1 94 ? 4.952 15.564 15.076 1.00 79.19 94 ASP A N 1
ATOM 761 C CA . ASP A 1 94 ? 5.208 15.750 13.655 1.00 79.19 94 ASP A CA 1
ATOM 762 C C . ASP A 1 94 ? 3.910 15.674 12.841 1.00 79.19 94 ASP A C 1
ATOM 764 O O . ASP A 1 94 ? 3.185 14.671 12.805 1.00 79.19 94 ASP A O 1
ATOM 768 N N . LYS A 1 95 ? 3.634 16.769 12.136 1.00 81.25 95 LYS A N 1
ATOM 769 C CA . LYS A 1 95 ? 2.502 16.874 11.220 1.00 81.25 95 LYS A CA 1
ATOM 770 C C . LYS A 1 95 ? 2.842 16.150 9.928 1.00 81.25 95 LYS A C 1
ATOM 772 O O . LYS A 1 95 ? 3.938 16.293 9.384 1.00 81.25 95 LYS A O 1
ATOM 777 N N . SER A 1 96 ? 1.889 15.388 9.410 1.00 79.38 96 SER A N 1
ATOM 778 C CA . SER A 1 96 ? 2.101 14.689 8.155 1.00 79.38 96 SER A CA 1
ATOM 779 C C . SER A 1 96 ? 2.013 15.645 6.967 1.00 79.38 96 SER A C 1
ATOM 781 O O . SER A 1 96 ? 1.035 16.374 6.822 1.00 79.38 96 SER A O 1
ATOM 783 N N . SER A 1 97 ? 3.009 15.608 6.082 1.00 79.25 97 SER A N 1
ATOM 784 C CA . SER A 1 97 ? 2.966 16.324 4.801 1.00 79.25 97 SER A CA 1
ATOM 785 C C . SER A 1 97 ? 2.291 15.522 3.686 1.00 79.25 97 SER A C 1
ATOM 787 O O . SER A 1 97 ? 1.953 16.082 2.645 1.00 79.25 97 SER A O 1
ATOM 789 N N . LEU A 1 98 ? 2.115 14.210 3.876 1.00 79.44 98 LEU A N 1
ATOM 790 C CA . LEU A 1 98 ? 1.640 13.287 2.854 1.00 79.44 98 LEU A CA 1
ATOM 791 C C . LEU A 1 98 ? 0.717 12.229 3.440 1.00 79.44 98 LEU A C 1
ATOM 793 O O . LEU A 1 98 ? 0.955 11.680 4.506 1.00 79.44 98 LEU A O 1
ATOM 797 N N . ILE A 1 99 ? -0.295 11.856 2.674 1.00 80.00 99 ILE A N 1
ATOM 798 C CA . ILE A 1 99 ? -1.239 10.817 3.064 1.00 80.00 99 ILE A CA 1
ATOM 799 C C . ILE A 1 99 ? -0.876 9.522 2.347 1.00 80.00 99 ILE A C 1
ATOM 801 O O . ILE A 1 99 ? -0.720 9.508 1.126 1.00 80.00 99 ILE A O 1
ATOM 805 N N . ASN A 1 100 ? -0.777 8.422 3.089 1.00 82.81 100 ASN A N 1
ATOM 806 C CA . ASN A 1 100 ? -0.738 7.091 2.505 1.00 82.81 100 ASN A CA 1
ATOM 807 C C . ASN A 1 100 ? -2.161 6.535 2.419 1.00 82.81 100 ASN A C 1
ATOM 809 O O . ASN A 1 100 ? -2.852 6.461 3.434 1.00 82.81 100 ASN A O 1
ATOM 813 N N . VAL A 1 101 ? -2.589 6.157 1.216 1.00 83.75 101 VAL A N 1
ATOM 814 C CA . VAL A 1 101 ? -3.943 5.677 0.924 1.00 83.75 101 VAL A CA 1
ATOM 815 C C . VAL A 1 101 ? -3.856 4.258 0.379 1.00 83.75 101 VAL A C 1
ATOM 817 O O . VAL A 1 101 ? -3.153 4.009 -0.598 1.00 83.75 101 VAL A O 1
ATOM 820 N N . HIS A 1 102 ? -4.610 3.342 0.981 1.00 85.75 102 HIS A N 1
ATOM 821 C CA . HIS A 1 102 ? -4.770 1.967 0.517 1.00 85.75 102 HIS A CA 1
ATOM 822 C C . HIS A 1 102 ? -6.202 1.778 0.042 1.00 85.75 102 HIS A C 1
ATOM 824 O O . HIS A 1 102 ? -7.144 1.983 0.809 1.00 85.75 102 HIS A O 1
ATOM 830 N N . MET A 1 103 ? -6.364 1.388 -1.217 1.00 85.56 103 MET A N 1
ATOM 831 C CA . MET A 1 103 ? -7.664 1.108 -1.820 1.00 85.56 103 MET A CA 1
ATOM 832 C C . MET A 1 103 ? -7.700 -0.328 -2.336 1.00 85.56 103 MET A C 1
ATOM 834 O O . MET A 1 103 ? -6.677 -0.849 -2.778 1.00 85.56 103 MET A O 1
ATOM 838 N N . VAL A 1 104 ? -8.874 -0.951 -2.286 1.00 85.38 104 VAL A N 1
ATOM 839 C CA . VAL A 1 104 ? -9.143 -2.259 -2.888 1.00 85.38 104 VAL A CA 1
ATOM 840 C C . VAL A 1 104 ? -10.072 -2.050 -4.068 1.00 85.38 104 VAL A C 1
ATOM 842 O O . VAL A 1 104 ? -11.170 -1.523 -3.912 1.00 85.38 104 VAL A O 1
ATOM 845 N N . GLU A 1 105 ? -9.632 -2.457 -5.250 1.00 85.12 105 GLU A N 1
ATOM 846 C CA . GLU A 1 105 ? -10.457 -2.464 -6.452 1.00 85.12 105 GLU A CA 1
ATOM 847 C C . GLU A 1 105 ? -10.846 -3.911 -6.771 1.00 85.12 105 GLU A C 1
ATOM 849 O O . GLU A 1 105 ? -9.959 -4.739 -7.002 1.00 85.12 105 GLU A O 1
ATOM 854 N N . PRO A 1 106 ? -12.146 -4.250 -6.756 1.00 83.56 106 PRO A N 1
ATOM 855 C CA . PRO A 1 106 ? -12.588 -5.581 -7.139 1.00 83.56 106 PRO A CA 1
ATOM 856 C C . PRO A 1 106 ? -12.322 -5.825 -8.623 1.00 83.56 106 PRO A C 1
ATOM 858 O O . PRO A 1 106 ? -12.681 -5.005 -9.471 1.00 83.56 106 PRO A O 1
ATOM 861 N N . LEU A 1 107 ? -11.749 -6.983 -8.949 1.00 80.31 107 LEU A N 1
ATOM 862 C CA . LEU A 1 107 ? -11.775 -7.463 -10.322 1.00 80.31 107 LEU A CA 1
ATOM 863 C C . LEU A 1 107 ? -13.217 -7.845 -10.650 1.00 80.31 107 LEU A C 1
ATOM 865 O O . LEU A 1 107 ? -13.735 -8.824 -10.118 1.00 80.31 107 LEU A O 1
ATOM 869 N N . LEU A 1 108 ? -13.883 -7.061 -11.496 1.00 68.25 108 LEU A N 1
ATOM 870 C CA . LEU A 1 108 ? -15.196 -7.441 -12.007 1.00 68.25 108 LEU A CA 1
ATOM 871 C C . LEU A 1 108 ? -15.089 -8.824 -12.670 1.00 68.25 108 LEU A C 1
ATOM 873 O O . LEU A 1 108 ? -14.179 -9.020 -13.485 1.00 68.25 108 LEU A O 1
ATOM 877 N N . PRO A 1 109 ? -16.000 -9.772 -12.389 1.00 54.41 109 PRO A N 1
ATOM 878 C CA . PRO A 1 109 ? -16.127 -10.930 -13.250 1.00 54.41 109 PRO A CA 1
ATOM 879 C C . PRO A 1 109 ? -16.501 -10.411 -14.640 1.00 54.41 109 PRO A C 1
ATOM 881 O O . PRO A 1 109 ? -17.507 -9.721 -14.814 1.00 54.41 109 PRO A O 1
ATOM 884 N N . SER A 1 110 ? -15.665 -10.706 -15.635 1.00 43.94 110 SER A N 1
ATOM 885 C CA . SER A 1 110 ? -16.082 -10.596 -17.029 1.00 43.94 110 SER A CA 1
ATOM 886 C C . SER A 1 110 ? -17.374 -11.398 -17.160 1.00 43.94 110 SER A C 1
ATOM 888 O O . SER A 1 110 ? -17.378 -12.586 -16.834 1.00 43.94 110 SER A O 1
ATOM 890 N N . LEU A 1 111 ? -18.465 -10.735 -17.553 1.00 44.12 111 LEU A N 1
ATOM 891 C CA . LEU A 1 111 ? -19.762 -11.341 -17.842 1.00 44.12 111 LEU A CA 1
ATOM 892 C C . LEU A 1 111 ? -19.560 -12.541 -18.781 1.00 44.12 111 LEU A C 1
ATOM 894 O O . LEU A 1 111 ? -19.485 -12.397 -19.997 1.00 44.12 111 LEU A O 1
ATOM 898 N N . THR A 1 112 ? -19.457 -13.735 -18.208 1.00 40.06 112 THR A N 1
ATOM 899 C CA . THR A 1 112 ? -19.530 -15.014 -18.913 1.00 40.06 112 THR A CA 1
ATOM 900 C C . THR A 1 112 ? -20.967 -15.500 -18.815 1.00 40.06 112 THR A C 1
ATOM 902 O O . THR A 1 112 ? -21.275 -16.514 -18.205 1.00 40.06 112 THR A O 1
ATOM 905 N N . THR A 1 113 ? -21.873 -14.744 -19.427 1.00 40.53 113 THR A N 1
ATOM 906 C CA . THR A 1 113 ? -23.216 -15.225 -19.741 1.00 40.53 113 THR A CA 1
ATOM 907 C C . THR A 1 113 ? -23.605 -14.686 -21.107 1.00 40.53 113 THR A C 1
ATOM 909 O O . THR A 1 113 ? -23.724 -13.487 -21.339 1.00 40.53 113 THR A O 1
ATOM 912 N N . THR A 1 114 ? -23.749 -15.624 -22.035 1.00 43.00 114 THR A N 1
ATOM 913 C CA . THR A 1 114 ? -24.080 -15.513 -23.458 1.00 43.00 114 THR A CA 1
ATOM 914 C C . THR A 1 114 ? -25.499 -15.004 -23.732 1.00 43.00 114 THR A C 1
ATOM 916 O O . THR A 1 114 ? -26.189 -15.510 -24.611 1.00 43.00 114 THR A O 1
ATOM 919 N N . THR A 1 115 ? -25.956 -13.975 -23.025 1.00 43.28 115 THR A N 1
ATOM 920 C CA . THR A 1 115 ? -27.206 -13.282 -23.348 1.00 43.28 115 THR A CA 1
ATOM 921 C C . THR A 1 115 ? -26.902 -11.826 -23.640 1.00 43.28 115 THR A C 1
ATOM 923 O O . THR A 1 115 ? -26.600 -11.034 -22.749 1.00 43.28 115 THR A O 1
ATOM 926 N N . VAL A 1 116 ? -26.952 -11.502 -24.933 1.00 45.81 116 VAL A N 1
ATOM 927 C CA . VAL A 1 116 ? -26.866 -10.152 -25.485 1.00 45.81 116 VAL A CA 1
ATOM 928 C C . VAL A 1 116 ? -28.056 -9.345 -24.968 1.00 45.81 116 VAL A C 1
ATOM 930 O O . VAL A 1 116 ? -29.109 -9.270 -25.590 1.00 45.81 116 VAL A O 1
ATOM 933 N N . THR A 1 117 ? -27.878 -8.722 -23.814 1.00 42.81 117 THR A N 1
ATOM 934 C CA . THR A 1 117 ? -28.613 -7.522 -23.427 1.00 42.81 117 THR A CA 1
ATOM 935 C C . THR A 1 117 ? -27.574 -6.451 -23.179 1.00 42.81 117 THR A C 1
ATOM 937 O O . THR A 1 117 ? -26.683 -6.619 -22.348 1.00 42.81 117 THR A O 1
ATOM 940 N N . MET A 1 118 ? -27.656 -5.393 -23.985 1.00 44.72 118 MET A N 1
ATOM 941 C CA . MET A 1 118 ? -26.779 -4.226 -23.957 1.00 44.72 118 MET A CA 1
ATOM 942 C C . MET A 1 118 ? -26.481 -3.814 -22.508 1.00 44.72 118 MET A C 1
ATOM 944 O O . MET A 1 118 ? -27.428 -3.614 -21.744 1.00 44.72 118 MET A O 1
ATOM 948 N N . PRO A 1 119 ? -25.204 -3.684 -22.105 1.00 41.09 119 PRO A N 1
ATOM 949 C CA . PRO A 1 119 ? -24.878 -3.292 -20.748 1.00 41.09 119 PRO A CA 1
ATOM 950 C C . PRO A 1 119 ? -25.332 -1.847 -20.542 1.00 41.09 119 PRO A C 1
ATOM 952 O O . PRO A 1 119 ? -24.744 -0.902 -21.071 1.00 41.09 119 PRO A O 1
ATOM 955 N N . THR A 1 120 ? -26.387 -1.659 -19.754 1.00 43.06 120 THR A N 1
ATOM 956 C CA . THR A 1 120 ? -26.639 -0.381 -19.093 1.00 43.06 120 THR A CA 1
ATOM 957 C C . THR A 1 120 ? -25.415 -0.056 -18.230 1.00 43.06 120 THR A C 1
ATOM 959 O O . THR A 1 120 ? -24.902 -0.926 -17.532 1.00 43.06 120 THR A O 1
ATOM 962 N N . GLN A 1 121 ? -24.918 1.181 -18.297 1.00 41.47 121 GLN A N 1
ATOM 963 C CA . GLN A 1 121 ? -23.666 1.687 -17.699 1.00 41.47 121 GLN A CA 1
ATOM 964 C C . GLN A 1 121 ? -23.554 1.615 -16.146 1.00 41.47 121 GLN A C 1
ATOM 966 O O . GLN A 1 121 ? -22.897 2.461 -15.541 1.00 41.47 121 GLN A O 1
ATOM 971 N N . SER A 1 122 ? -24.178 0.665 -15.446 1.00 42.91 122 SER A N 1
ATOM 972 C CA . SER A 1 122 ? -24.505 0.829 -14.021 1.00 42.91 122 SER A CA 1
ATOM 973 C C . SER A 1 122 ? -23.832 -0.096 -13.001 1.00 42.91 122 SER A C 1
ATOM 975 O O . SER A 1 122 ? -24.153 0.038 -11.827 1.00 42.91 122 SER A O 1
ATOM 977 N N . SER A 1 123 ? -22.877 -0.969 -13.337 1.00 49.72 123 SER A N 1
ATOM 978 C CA . SER A 1 123 ? -22.210 -1.792 -12.300 1.00 49.72 123 SER A CA 1
ATOM 979 C C . SER A 1 123 ? -20.684 -1.800 -12.373 1.00 49.72 123 SER A C 1
ATOM 981 O O . SER A 1 123 ? -20.032 -2.815 -12.139 1.00 49.72 123 SER A O 1
ATOM 983 N N . LYS A 1 124 ? -20.065 -0.647 -12.653 1.00 53.12 124 LYS A N 1
ATOM 984 C CA . LYS A 1 124 ? -18.620 -0.518 -12.435 1.00 53.12 124 LYS A CA 1
ATOM 985 C C . LYS A 1 124 ? -18.359 -0.505 -10.926 1.00 53.12 124 LYS A C 1
ATOM 987 O O . LYS A 1 124 ? -18.682 0.479 -10.257 1.00 53.12 124 LYS A O 1
ATOM 992 N N . SER A 1 125 ? -17.823 -1.608 -10.402 1.00 60.69 125 SER A N 1
ATOM 993 C CA . SER A 1 125 ? -17.441 -1.719 -8.993 1.00 60.69 125 SER A CA 1
ATOM 994 C C . SER A 1 125 ? -16.482 -0.584 -8.634 1.00 60.69 125 SER A C 1
ATOM 996 O O . SER A 1 125 ? -15.542 -0.292 -9.377 1.00 60.69 125 SER A O 1
ATOM 998 N N . ARG A 1 126 ? -16.779 0.134 -7.548 1.00 65.94 126 ARG A N 1
ATOM 999 C CA . ARG A 1 126 ? -16.008 1.310 -7.133 1.00 65.94 126 ARG A CA 1
ATOM 1000 C C . ARG A 1 126 ? -14.899 0.874 -6.180 1.00 65.94 126 ARG A C 1
ATOM 1002 O O . ARG A 1 126 ? -15.194 0.108 -5.258 1.00 65.94 126 ARG A O 1
ATOM 1009 N N . PRO A 1 127 ? -13.674 1.410 -6.329 1.00 73.75 127 PRO A N 1
ATOM 1010 C CA . PRO A 1 127 ? -12.608 1.170 -5.371 1.00 73.75 127 PRO A CA 1
ATOM 1011 C C . PRO A 1 127 ? -13.068 1.478 -3.943 1.00 73.75 127 PRO A C 1
ATOM 1013 O O . PRO A 1 127 ? -13.657 2.529 -3.676 1.00 73.75 127 PRO A O 1
ATOM 1016 N N . PHE A 1 128 ? -12.799 0.556 -3.028 1.00 77.19 128 PHE A N 1
ATOM 1017 C CA . PHE A 1 128 ? -13.051 0.717 -1.607 1.00 77.19 128 PHE A CA 1
ATOM 1018 C C . PHE A 1 128 ? -11.828 1.313 -0.926 1.00 77.19 128 PHE A C 1
ATOM 1020 O O . PHE A 1 128 ? -10.718 0.804 -1.071 1.00 77.19 128 PHE A O 1
ATOM 1027 N N . LEU A 1 129 ? -12.019 2.365 -0.135 1.00 80.69 129 LEU A N 1
ATOM 1028 C CA . LEU A 1 129 ? -10.954 2.899 0.706 1.00 80.69 129 LEU A CA 1
ATOM 1029 C C . LEU A 1 129 ? -10.729 1.969 1.907 1.00 80.69 129 LEU A C 1
ATOM 1031 O O . LEU A 1 129 ? -11.508 1.988 2.857 1.00 80.69 129 LEU A O 1
ATOM 1035 N N . LEU A 1 130 ? -9.650 1.191 1.901 1.00 81.44 130 LEU A N 1
ATOM 1036 C CA . LEU A 1 130 ? -9.344 0.260 2.986 1.00 81.44 130 LEU A CA 1
ATOM 1037 C C . LEU A 1 130 ? -8.796 0.980 4.221 1.00 81.44 130 LEU A C 1
ATOM 1039 O O . LEU A 1 130 ? -9.242 0.726 5.340 1.00 81.44 130 LEU A O 1
ATOM 1043 N N . ALA A 1 131 ? -7.825 1.868 4.004 1.00 81.12 131 ALA A N 1
ATOM 1044 C CA . ALA A 1 131 ? -7.178 2.648 5.050 1.00 81.12 131 ALA A CA 1
ATOM 1045 C C . ALA A 1 131 ? -6.551 3.921 4.470 1.00 81.12 131 ALA A C 1
ATOM 1047 O O . ALA A 1 131 ? -6.072 3.929 3.335 1.00 81.12 131 ALA A O 1
ATOM 1048 N N . ALA A 1 132 ? -6.496 4.981 5.274 1.00 80.56 132 ALA A N 1
ATOM 1049 C CA . ALA A 1 132 ? -5.711 6.173 4.981 1.00 80.56 132 ALA A CA 1
ATOM 1050 C C . ALA A 1 132 ? -5.104 6.729 6.273 1.00 80.56 132 ALA A C 1
ATOM 1052 O O . ALA A 1 132 ? -5.776 6.755 7.303 1.00 80.56 132 ALA A O 1
ATOM 1053 N N . TYR A 1 133 ? -3.843 7.153 6.225 1.00 80.00 133 TYR A N 1
ATOM 1054 C CA . TYR A 1 133 ? -3.135 7.712 7.381 1.00 80.00 133 TYR A CA 1
ATOM 1055 C C . TYR A 1 133 ? -1.960 8.596 6.952 1.00 80.00 133 TYR A C 1
ATOM 1057 O O . TYR A 1 133 ? -1.449 8.468 5.835 1.00 80.00 133 TYR A O 1
ATOM 1065 N N . GLY A 1 134 ? -1.532 9.507 7.829 1.00 80.88 134 GLY A N 1
ATOM 1066 C CA . GLY A 1 134 ? -0.384 10.372 7.572 1.00 80.88 134 GLY A CA 1
ATOM 1067 C C . GLY A 1 134 ? 0.936 9.600 7.478 1.00 80.88 134 GLY A C 1
ATOM 1068 O O . GLY A 1 134 ? 1.137 8.568 8.111 1.00 80.88 134 GLY A O 1
ATOM 1069 N N . THR A 1 135 ? 1.873 10.078 6.668 1.00 83.00 135 THR A N 1
ATOM 1070 C CA . THR A 1 135 ? 3.230 9.532 6.566 1.00 83.00 135 THR A CA 1
ATOM 1071 C C . THR A 1 135 ? 4.277 10.639 6.429 1.00 83.00 135 THR A C 1
ATOM 1073 O O . THR A 1 135 ? 3.994 11.726 5.929 1.00 83.00 135 THR A O 1
ATOM 1076 N N . ASP A 1 136 ? 5.502 10.351 6.865 1.00 83.19 136 ASP A N 1
ATOM 1077 C CA . ASP A 1 136 ? 6.714 11.153 6.639 1.00 83.19 136 ASP A CA 1
ATOM 1078 C C . ASP A 1 136 ? 7.606 10.568 5.533 1.00 83.19 136 ASP A C 1
ATOM 1080 O O . ASP A 1 136 ? 8.745 10.985 5.341 1.00 83.19 136 ASP A O 1
ATOM 1084 N N . THR A 1 137 ? 7.103 9.565 4.807 1.00 78.75 137 THR A N 1
ATOM 1085 C CA . THR A 1 137 ? 7.799 8.809 3.757 1.00 78.75 137 THR A CA 1
ATOM 1086 C C . THR A 1 137 ? 9.008 7.980 4.189 1.00 78.75 137 THR A C 1
ATOM 1088 O O . THR A 1 137 ? 9.552 7.285 3.321 1.00 78.75 137 THR A O 1
ATOM 1091 N N . LYS A 1 138 ? 9.361 7.938 5.483 1.00 85.94 138 LYS A N 1
ATOM 1092 C CA . LYS A 1 138 ? 10.538 7.215 6.000 1.00 85.94 138 LYS A CA 1
ATOM 1093 C C . LYS A 1 138 ? 10.421 5.689 5.925 1.00 85.94 138 LYS A C 1
ATOM 1095 O O . LYS A 1 138 ? 11.433 5.007 6.052 1.00 85.94 138 LYS A O 1
ATOM 1100 N N . SER A 1 139 ? 9.223 5.142 5.682 1.00 86.25 139 SER A N 1
ATOM 1101 C CA . SER A 1 139 ? 9.029 3.691 5.530 1.00 86.25 139 SER A CA 1
ATOM 1102 C C . SER A 1 139 ? 9.965 3.100 4.472 1.00 86.25 139 SER A C 1
ATOM 1104 O O . SER A 1 139 ? 9.983 3.554 3.321 1.00 86.25 139 SER A O 1
ATOM 1106 N N . ILE A 1 140 ? 10.682 2.042 4.844 1.00 90.69 140 ILE A N 1
ATOM 1107 C CA . ILE A 1 140 ? 11.579 1.313 3.944 1.00 90.69 140 ILE A CA 1
ATOM 1108 C C . ILE A 1 140 ? 10.848 0.159 3.242 1.00 90.69 140 ILE A C 1
ATOM 1110 O O . ILE A 1 140 ? 9.692 -0.150 3.524 1.00 90.69 140 ILE A O 1
ATOM 1114 N N . ALA A 1 141 ? 11.519 -0.488 2.286 1.00 90.12 141 ALA A N 1
ATOM 1115 C CA . ALA A 1 141 ? 10.924 -1.550 1.469 1.00 90.12 141 ALA A CA 1
ATOM 1116 C C . ALA A 1 141 ? 10.355 -2.718 2.296 1.00 90.12 141 ALA A C 1
ATOM 1118 O O . ALA A 1 141 ? 9.299 -3.248 1.964 1.00 90.12 141 ALA A O 1
ATOM 1119 N N . ILE A 1 142 ? 11.025 -3.091 3.392 1.00 88.88 142 ILE A N 1
ATOM 1120 C CA . ILE A 1 142 ? 10.561 -4.174 4.270 1.00 88.88 142 ILE A CA 1
ATOM 1121 C C . ILE A 1 142 ? 9.294 -3.792 5.049 1.00 88.88 142 ILE A C 1
ATOM 1123 O O . ILE A 1 142 ? 8.437 -4.643 5.263 1.00 88.88 142 ILE A O 1
ATOM 1127 N N . ASP A 1 143 ? 9.128 -2.518 5.418 1.00 90.69 143 ASP A N 1
ATOM 1128 C CA . ASP A 1 143 ? 7.914 -2.031 6.088 1.00 90.69 143 ASP A CA 1
ATOM 1129 C C . ASP A 1 143 ? 6.710 -2.087 5.150 1.00 90.69 143 ASP A C 1
ATOM 1131 O O . ASP A 1 143 ? 5.611 -2.466 5.550 1.00 90.69 143 ASP A O 1
ATOM 1135 N N . ILE A 1 144 ? 6.932 -1.732 3.882 1.00 91.69 144 ILE A N 1
ATOM 1136 C CA . ILE A 1 144 ? 5.927 -1.836 2.822 1.00 91.69 144 ILE A CA 1
ATOM 1137 C C . ILE A 1 144 ? 5.527 -3.298 2.625 1.00 91.69 144 ILE A C 1
ATOM 1139 O O . ILE A 1 144 ? 4.337 -3.599 2.612 1.00 91.69 144 ILE A O 1
ATOM 1143 N N . LEU A 1 145 ? 6.507 -4.201 2.528 1.00 89.75 145 LEU A N 1
ATOM 1144 C CA . LEU A 1 145 ? 6.258 -5.631 2.363 1.00 89.75 145 LEU A CA 1
ATOM 1145 C C . LEU A 1 145 ? 5.425 -6.202 3.517 1.00 89.75 145 LEU A C 1
ATOM 1147 O O . LEU A 1 145 ? 4.406 -6.844 3.282 1.00 89.75 145 LEU A O 1
ATOM 1151 N N . ARG A 1 146 ? 5.813 -5.923 4.765 1.00 89.81 146 ARG A N 1
ATOM 1152 C CA . ARG A 1 146 ? 5.061 -6.361 5.953 1.00 89.81 146 ARG A CA 1
ATOM 1153 C C . ARG A 1 146 ? 3.625 -5.853 5.948 1.00 89.81 146 ARG A C 1
ATOM 1155 O O . ARG A 1 146 ? 2.718 -6.584 6.325 1.00 89.81 146 ARG A O 1
ATOM 1162 N N . ARG A 1 147 ? 3.410 -4.622 5.485 1.00 91.56 147 ARG A N 1
ATOM 1163 C CA . ARG A 1 147 ? 2.071 -4.047 5.350 1.00 91.56 147 ARG A CA 1
ATOM 1164 C C . ARG A 1 147 ? 1.241 -4.742 4.275 1.00 91.56 147 ARG A C 1
ATOM 1166 O O . ARG A 1 147 ? 0.064 -4.983 4.507 1.00 91.56 147 ARG A O 1
ATOM 1173 N N . TRP A 1 148 ? 1.828 -5.070 3.125 1.00 92.38 148 TRP A N 1
ATOM 1174 C CA . TRP A 1 148 ? 1.141 -5.850 2.092 1.00 92.38 148 TRP A CA 1
ATOM 1175 C C . TRP A 1 148 ? 0.757 -7.234 2.610 1.00 92.38 148 TRP A C 1
ATOM 1177 O O . TRP A 1 148 ? -0.401 -7.605 2.494 1.00 92.38 148 TRP A O 1
ATOM 1187 N N . ILE A 1 149 ? 1.668 -7.939 3.283 1.00 90.62 149 ILE A N 1
ATOM 1188 C CA . ILE A 1 149 ? 1.369 -9.238 3.908 1.00 90.62 149 ILE A CA 1
ATOM 1189 C C . ILE A 1 149 ? 0.225 -9.109 4.922 1.00 90.62 149 ILE A C 1
ATOM 1191 O O . ILE A 1 149 ? -0.733 -9.867 4.855 1.00 90.62 149 ILE A O 1
ATOM 1195 N N . TYR A 1 150 ? 0.267 -8.100 5.797 1.00 91.69 150 TYR A N 1
ATOM 1196 C CA . TYR A 1 150 ? -0.810 -7.849 6.757 1.00 91.69 150 TYR A CA 1
ATOM 1197 C C . TYR A 1 150 ? -2.167 -7.624 6.072 1.00 91.69 150 TYR A C 1
ATOM 1199 O O . TYR A 1 150 ? -3.172 -8.198 6.481 1.00 91.69 150 TYR A O 1
ATOM 1207 N N . ILE A 1 151 ? -2.205 -6.809 5.012 1.00 92.00 151 ILE A N 1
ATOM 1208 C CA . ILE A 1 151 ? -3.427 -6.583 4.228 1.00 92.00 151 ILE A CA 1
ATOM 1209 C C . ILE A 1 151 ? -3.904 -7.896 3.599 1.00 92.00 151 ILE A C 1
ATOM 1211 O O . ILE A 1 151 ? -5.088 -8.204 3.677 1.00 92.00 151 ILE A O 1
ATOM 1215 N N . TYR A 1 152 ? -2.995 -8.668 3.000 1.00 91.44 152 TYR A N 1
ATOM 1216 C CA . TYR A 1 152 ? -3.296 -9.955 2.379 1.00 91.44 152 TYR A CA 1
ATOM 1217 C C . TYR A 1 152 ? -3.936 -10.926 3.381 1.00 91.44 152 TYR A C 1
ATOM 1219 O O . TYR A 1 152 ? -5.027 -11.432 3.131 1.00 91.44 152 TYR A O 1
ATOM 1227 N N . GLU A 1 153 ? -3.301 -11.136 4.537 1.00 90.00 153 GLU A N 1
ATOM 1228 C CA . GLU A 1 153 ? -3.787 -12.048 5.577 1.00 90.00 153 GLU A CA 1
ATOM 1229 C C . GLU A 1 153 ? -5.158 -11.629 6.102 1.00 90.00 153 GLU A C 1
ATOM 1231 O O . GLU A 1 153 ? -6.048 -12.459 6.273 1.00 90.00 153 GLU A O 1
ATOM 1236 N N . ARG A 1 154 ? -5.357 -10.328 6.328 1.00 90.38 154 ARG A N 1
ATOM 1237 C CA . ARG A 1 154 ? -6.621 -9.808 6.849 1.00 90.38 154 ARG A CA 1
ATOM 1238 C C . ARG A 1 154 ? -7.755 -9.864 5.834 1.00 90.38 154 ARG A C 1
ATOM 1240 O O . ARG A 1 154 ? -8.876 -10.171 6.226 1.00 90.38 154 ARG A O 1
ATOM 1247 N N . CYS A 1 155 ? -7.479 -9.622 4.556 1.00 88.69 155 CYS A N 1
ATOM 1248 C CA . CYS A 1 155 ? -8.459 -9.844 3.495 1.00 88.69 155 CYS A CA 1
ATOM 1249 C C . CYS A 1 155 ? -8.804 -11.333 3.372 1.00 88.69 155 CYS A C 1
ATOM 1251 O O . CYS A 1 155 ? -9.981 -11.673 3.313 1.00 88.69 155 CYS A O 1
ATOM 1253 N N . LYS A 1 156 ? -7.805 -12.223 3.431 1.00 87.38 156 LYS A N 1
ATOM 1254 C CA . LYS A 1 156 ? -8.020 -13.674 3.376 1.00 87.38 156 LYS A CA 1
ATOM 1255 C C . LYS A 1 156 ? -8.917 -14.173 4.511 1.00 87.38 156 LYS A C 1
ATOM 1257 O O . LYS A 1 156 ? -9.785 -14.996 4.265 1.00 87.38 156 LYS A O 1
ATOM 1262 N N . LEU A 1 157 ? -8.735 -13.660 5.731 1.00 89.94 157 LEU A N 1
ATOM 1263 C CA . LEU A 1 157 ? -9.600 -13.977 6.878 1.00 89.94 157 LEU A CA 1
ATOM 1264 C C . LEU A 1 157 ? -11.069 -13.566 6.678 1.00 89.94 157 LEU A C 1
ATOM 1266 O O . LEU A 1 157 ? -11.923 -14.044 7.411 1.00 89.94 157 LEU A O 1
ATOM 1270 N N . ASN A 1 158 ? -11.345 -12.685 5.717 1.00 84.06 158 ASN A N 1
ATOM 1271 C CA . ASN A 1 158 ? -12.684 -12.231 5.344 1.00 84.06 158 ASN A CA 1
ATOM 1272 C C . ASN A 1 158 ? -13.120 -12.804 3.983 1.00 84.06 158 ASN A C 1
ATOM 1274 O O . ASN A 1 158 ? -13.922 -12.187 3.293 1.00 84.06 158 ASN A O 1
ATOM 1278 N N . ASP A 1 159 ? -12.540 -13.933 3.557 1.00 86.25 159 ASP A N 1
ATOM 1279 C CA . ASP A 1 159 ? -12.808 -14.595 2.272 1.00 86.25 159 ASP A CA 1
ATOM 1280 C C . ASP A 1 159 ? -12.552 -13.719 1.029 1.00 86.25 159 ASP A C 1
ATOM 1282 O O . ASP A 1 159 ? -13.052 -13.972 -0.068 1.00 86.25 159 ASP A O 1
ATOM 1286 N N . ILE A 1 160 ? -11.695 -12.702 1.167 1.00 85.69 160 ILE A N 1
ATOM 1287 C CA . ILE A 1 160 ? -11.286 -11.817 0.076 1.00 85.69 160 ILE A CA 1
ATOM 1288 C C . ILE A 1 160 ? -9.875 -12.181 -0.367 1.00 85.69 160 ILE A C 1
ATOM 1290 O O . ILE A 1 160 ? -8.882 -11.935 0.324 1.00 85.69 160 ILE A O 1
ATOM 1294 N N . ARG A 1 161 ? -9.763 -12.713 -1.584 1.00 88.00 161 ARG A N 1
ATOM 1295 C CA . ARG A 1 161 ? -8.467 -13.031 -2.187 1.00 88.00 161 ARG A CA 1
ATOM 1296 C C . ARG A 1 161 ? -7.859 -11.806 -2.866 1.00 88.00 161 ARG A C 1
ATOM 1298 O O . ARG A 1 161 ? -8.354 -11.340 -3.890 1.00 88.00 161 ARG A O 1
ATOM 1305 N N . ILE A 1 162 ? -6.728 -11.330 -2.348 1.00 90.12 162 ILE A N 1
ATOM 1306 C CA . ILE A 1 162 ? -5.914 -10.321 -3.035 1.00 90.12 162 ILE A CA 1
ATOM 1307 C C . ILE A 1 162 ? -5.056 -11.005 -4.100 1.00 90.12 162 ILE A C 1
ATOM 1309 O O . ILE A 1 162 ? -4.204 -11.831 -3.794 1.00 90.12 162 ILE A O 1
ATOM 1313 N N . ILE A 1 163 ? -5.272 -10.630 -5.359 1.00 89.44 163 ILE A N 1
ATOM 1314 C CA . ILE A 1 163 ? -4.548 -11.173 -6.518 1.00 89.44 163 ILE A CA 1
ATOM 1315 C C . ILE A 1 163 ? -3.319 -10.343 -6.908 1.00 89.44 163 ILE A C 1
ATOM 1317 O O . ILE A 1 163 ? -2.411 -10.845 -7.570 1.00 89.44 163 ILE A O 1
ATOM 1321 N N . GLY A 1 164 ? -3.255 -9.077 -6.489 1.00 91.62 164 GLY A N 1
ATOM 1322 C CA . GLY A 1 164 ? -2.112 -8.222 -6.767 1.00 91.62 164 GLY A CA 1
ATOM 1323 C C . GLY A 1 164 ? -2.158 -6.864 -6.078 1.00 91.62 164 GLY A C 1
ATOM 1324 O O . GLY A 1 164 ? -3.217 -6.384 -5.682 1.00 91.62 164 GLY A O 1
ATOM 1325 N N . TYR A 1 165 ? -0.987 -6.241 -5.973 1.00 92.81 165 TYR A N 1
ATOM 1326 C CA . TYR A 1 165 ? -0.802 -4.868 -5.515 1.00 92.81 165 TYR A CA 1
ATOM 1327 C C . TYR A 1 165 ? -0.358 -3.983 -6.673 1.00 92.81 165 TYR A C 1
ATOM 1329 O O . TYR A 1 165 ? 0.490 -4.372 -7.476 1.00 92.81 165 TYR A O 1
ATOM 1337 N N . SER A 1 166 ? -0.885 -2.763 -6.711 1.00 91.25 166 SER A N 1
ATOM 1338 C CA . SER A 1 166 ? -0.405 -1.694 -7.584 1.00 91.25 166 SER A CA 1
ATOM 1339 C C . SER A 1 166 ? 0.171 -0.565 -6.735 1.00 91.25 166 SER A C 1
ATOM 1341 O O . SER A 1 166 ? -0.420 -0.192 -5.720 1.00 91.25 166 SER A O 1
ATOM 1343 N N . ALA A 1 167 ? 1.335 -0.037 -7.113 1.00 90.31 167 ALA A N 1
ATOM 1344 C CA . ALA A 1 167 ? 1.945 1.101 -6.429 1.00 90.31 167 ALA A CA 1
ATOM 1345 C C . ALA A 1 167 ? 2.733 2.005 -7.387 1.00 90.31 167 ALA A C 1
ATOM 1347 O O . ALA A 1 167 ? 3.074 1.631 -8.512 1.00 90.31 167 ALA A O 1
ATOM 1348 N N . ASP A 1 168 ? 3.055 3.206 -6.908 1.00 83.81 168 ASP A N 1
ATOM 1349 C CA . ASP A 1 168 ? 3.868 4.172 -7.642 1.00 83.81 168 ASP A CA 1
ATOM 1350 C C . ASP A 1 168 ? 5.314 3.671 -7.851 1.00 83.81 168 ASP A C 1
ATOM 1352 O O . ASP A 1 168 ? 5.862 2.851 -7.109 1.00 83.81 168 ASP A O 1
ATOM 1356 N N . CYS A 1 169 ? 5.982 4.230 -8.853 1.00 81.25 169 CYS A N 1
ATOM 1357 C CA . CYS A 1 169 ? 7.334 3.915 -9.287 1.00 81.25 169 CYS A CA 1
ATOM 1358 C C . CYS A 1 169 ? 8.434 4.475 -8.358 1.00 81.25 169 CYS A C 1
ATOM 1360 O O . CYS A 1 169 ? 9.550 4.742 -8.825 1.00 81.25 169 CYS A O 1
ATOM 1362 N N . ALA A 1 170 ? 8.162 4.687 -7.067 1.00 85.44 170 ALA A N 1
ATOM 1363 C CA . ALA A 1 170 ? 9.180 5.095 -6.099 1.00 85.44 170 ALA A CA 1
ATOM 1364 C C . ALA A 1 170 ? 10.100 3.915 -5.737 1.00 85.44 170 ALA A C 1
ATOM 1366 O O . ALA A 1 170 ? 9.666 2.765 -5.636 1.00 85.44 170 ALA A O 1
ATOM 1367 N N . GLY A 1 171 ? 11.386 4.191 -5.492 1.00 87.19 171 GLY A N 1
ATOM 1368 C CA . GLY A 1 171 ? 12.403 3.147 -5.302 1.00 87.19 171 GLY A CA 1
ATOM 1369 C C . GLY A 1 171 ? 12.111 2.170 -4.154 1.00 87.19 171 GLY A C 1
ATOM 1370 O O . GLY A 1 171 ? 12.451 0.993 -4.251 1.00 87.19 171 GLY A O 1
ATOM 1371 N N . LYS A 1 172 ? 11.439 2.628 -3.089 1.00 90.00 172 LYS A N 1
ATOM 1372 C CA . LYS A 1 172 ? 11.033 1.785 -1.952 1.00 90.00 172 LYS A CA 1
ATOM 1373 C C . LYS A 1 172 ? 9.955 0.756 -2.310 1.00 90.00 172 LYS A C 1
ATOM 1375 O O . LYS A 1 172 ? 10.065 -0.384 -1.871 1.00 90.00 172 LYS A O 1
ATOM 1380 N N . TYR A 1 173 ? 8.984 1.123 -3.151 1.00 90.06 173 TYR A N 1
ATOM 1381 C CA . TYR A 1 173 ? 7.966 0.194 -3.647 1.00 90.06 173 TYR A CA 1
ATOM 1382 C C . TYR A 1 173 ? 8.582 -0.797 -4.627 1.00 90.06 173 TYR A C 1
ATOM 1384 O O . TYR A 1 173 ? 8.378 -1.992 -4.473 1.00 90.06 173 TYR A O 1
ATOM 1392 N N . LEU A 1 174 ? 9.436 -0.339 -5.550 1.00 86.94 174 LEU A N 1
ATOM 1393 C CA . LEU A 1 174 ? 10.138 -1.243 -6.468 1.00 86.94 174 LEU A CA 1
ATOM 1394 C C . LEU A 1 174 ? 11.013 -2.261 -5.719 1.00 86.94 174 LEU A C 1
ATOM 1396 O O . LEU A 1 174 ? 11.045 -3.433 -6.082 1.00 86.94 174 LEU A O 1
ATOM 1400 N N . LYS A 1 175 ? 11.704 -1.840 -4.651 1.00 88.25 175 LYS A N 1
ATOM 1401 C CA . LYS A 1 175 ? 12.437 -2.763 -3.773 1.00 88.25 175 LYS A CA 1
ATOM 1402 C C . LYS A 1 175 ? 11.495 -3.749 -3.073 1.00 88.25 175 LYS A C 1
ATOM 1404 O O . LYS A 1 175 ? 11.814 -4.930 -3.049 1.00 88.25 175 LYS A O 1
ATOM 1409 N N . ALA A 1 176 ? 10.344 -3.306 -2.563 1.00 88.56 176 ALA A N 1
ATOM 1410 C CA . ALA A 1 176 ? 9.350 -4.201 -1.961 1.00 88.56 176 ALA A CA 1
ATOM 1411 C C . ALA A 1 176 ? 8.821 -5.238 -2.972 1.00 88.56 176 ALA A C 1
ATOM 1413 O O . ALA A 1 176 ? 8.817 -6.424 -2.669 1.00 88.56 176 ALA A O 1
ATOM 1414 N N . MET A 1 177 ? 8.497 -4.819 -4.202 1.00 87.44 177 MET A N 1
ATOM 1415 C CA . MET A 1 177 ? 8.074 -5.706 -5.301 1.00 87.44 177 MET A CA 1
ATOM 1416 C C . MET A 1 177 ? 9.165 -6.696 -5.736 1.00 87.44 177 MET A C 1
ATOM 1418 O O . MET A 1 177 ? 8.881 -7.786 -6.220 1.00 87.44 177 MET A O 1
ATOM 1422 N N . ARG A 1 178 ? 10.443 -6.324 -5.619 1.00 83.25 178 ARG A N 1
ATOM 1423 C CA . ARG A 1 178 ? 11.551 -7.253 -5.889 1.00 83.25 178 ARG A CA 1
ATOM 1424 C C . ARG A 1 178 ? 11.692 -8.291 -4.785 1.00 83.25 178 ARG A C 1
ATOM 1426 O O . ARG A 1 178 ? 11.961 -9.447 -5.092 1.00 83.25 178 ARG A O 1
ATOM 1433 N N . LEU A 1 179 ? 11.486 -7.882 -3.533 1.00 82.94 179 LEU A N 1
ATOM 1434 C CA . LEU A 1 179 ? 11.507 -8.782 -2.382 1.00 82.94 179 LEU A CA 1
ATOM 1435 C C . LEU A 1 179 ? 10.364 -9.801 -2.441 1.00 82.94 179 LEU A C 1
ATOM 1437 O O . LEU A 1 179 ? 10.613 -10.970 -2.179 1.00 82.94 179 LEU A O 1
ATOM 1441 N N . THR A 1 180 ? 9.155 -9.399 -2.850 1.00 80.94 180 THR A N 1
ATOM 1442 C CA . THR A 1 180 ? 8.015 -10.326 -3.014 1.00 80.94 180 THR A CA 1
ATOM 1443 C C . THR A 1 180 ? 8.269 -11.372 -4.091 1.00 80.94 180 THR A C 1
ATOM 1445 O O . THR A 1 180 ? 7.952 -12.538 -3.902 1.00 80.94 180 THR A O 1
ATOM 1448 N N . ASN A 1 181 ? 8.884 -10.967 -5.204 1.00 74.81 181 ASN A N 1
ATOM 1449 C CA . ASN A 1 181 ? 9.221 -11.857 -6.315 1.00 74.81 181 ASN A CA 1
ATOM 1450 C C . ASN A 1 181 ? 10.559 -12.596 -6.115 1.00 74.81 181 ASN A C 1
ATOM 1452 O O . ASN A 1 181 ? 11.044 -13.236 -7.053 1.00 74.81 181 ASN A O 1
ATOM 1456 N N . GLU A 1 182 ? 11.200 -12.437 -4.947 1.00 70.38 182 GLU A N 1
ATOM 1457 C CA . GLU A 1 182 ? 12.544 -12.937 -4.622 1.00 70.38 182 GLU A CA 1
ATOM 1458 C C . GLU A 1 182 ? 13.563 -12.723 -5.762 1.00 70.38 182 GLU A C 1
ATOM 1460 O O . GLU A 1 182 ? 14.405 -13.570 -6.082 1.00 70.38 182 GLU A O 1
ATOM 1465 N N . SER A 1 183 ? 13.449 -11.576 -6.427 1.00 56.91 183 SER A N 1
ATOM 1466 C CA . SER A 1 183 ? 14.245 -11.215 -7.592 1.00 56.91 183 SER A CA 1
ATOM 1467 C C . SER A 1 183 ? 15.476 -10.423 -7.146 1.00 56.91 183 SER A C 1
ATOM 1469 O O . SER A 1 183 ? 15.365 -9.291 -6.680 1.00 56.91 183 SER A O 1
ATOM 1471 N N . PHE A 1 184 ? 16.663 -11.015 -7.314 1.00 50.16 184 PHE A N 1
ATOM 1472 C CA . PHE A 1 184 ? 17.987 -10.376 -7.186 1.00 50.16 184 PHE A CA 1
ATOM 1473 C C . PHE A 1 184 ? 18.384 -9.760 -5.826 1.00 50.16 184 PHE A C 1
ATOM 1475 O O . PHE A 1 184 ? 19.314 -8.956 -5.772 1.00 50.16 184 PHE A O 1
ATOM 1482 N N . SER A 1 185 ? 17.782 -10.154 -4.700 1.00 46.44 185 SER A N 1
ATOM 1483 C CA . SER A 1 185 ? 18.272 -9.713 -3.383 1.00 46.44 185 SER A CA 1
ATOM 1484 C C . SER A 1 185 ? 18.117 -10.773 -2.296 1.00 46.44 185 SER A C 1
ATOM 1486 O O . SER A 1 185 ? 17.002 -11.087 -1.891 1.00 46.44 185 SER A O 1
ATOM 1488 N N . ARG A 1 186 ? 19.251 -11.251 -1.768 1.00 47.81 186 ARG A N 1
ATOM 1489 C CA . ARG A 1 186 ? 19.352 -11.935 -0.471 1.00 47.81 186 ARG A CA 1
ATOM 1490 C C . ARG A 1 186 ? 19.320 -10.879 0.644 1.00 47.81 186 ARG A C 1
ATOM 1492 O O . ARG A 1 186 ? 20.363 -10.445 1.118 1.00 47.81 186 ARG A O 1
ATOM 1499 N N . LEU A 1 187 ? 18.132 -10.404 1.009 1.00 49.03 187 LEU A N 1
ATOM 1500 C CA . LEU A 1 187 ? 17.891 -9.798 2.328 1.00 49.03 187 LEU A CA 1
ATOM 1501 C C . LEU A 1 187 ? 17.323 -10.895 3.248 1.00 49.03 187 LEU A C 1
ATOM 1503 O O . LEU A 1 187 ? 16.765 -11.864 2.733 1.00 49.03 187 LEU A O 1
ATOM 1507 N N . PRO A 1 188 ? 17.493 -10.810 4.578 1.00 51.66 188 PRO A N 1
ATOM 1508 C CA . PRO A 1 188 ? 17.198 -11.931 5.460 1.00 51.66 188 PRO A CA 1
ATOM 1509 C C . PRO A 1 188 ? 15.695 -12.260 5.467 1.00 51.66 188 PRO A C 1
ATOM 1511 O O . PRO A 1 188 ? 14.874 -11.472 5.929 1.00 51.66 188 PRO A O 1
ATOM 1514 N N . ASN A 1 189 ? 15.382 -13.459 4.971 1.00 56.56 189 ASN A N 1
ATOM 1515 C CA . ASN A 1 189 ? 14.374 -14.391 5.485 1.00 56.56 189 ASN A CA 1
ATOM 1516 C C . ASN A 1 189 ? 12.911 -13.914 5.584 1.00 56.56 189 ASN A C 1
ATOM 1518 O O . ASN A 1 189 ? 12.306 -14.014 6.649 1.00 56.56 189 ASN A O 1
ATOM 1522 N N . ILE A 1 190 ? 12.291 -13.503 4.474 1.00 64.19 190 ILE A N 1
ATOM 1523 C CA . ILE A 1 190 ? 10.837 -13.698 4.315 1.00 64.19 190 ILE A CA 1
ATOM 1524 C C . ILE A 1 190 ? 10.629 -14.578 3.086 1.00 64.19 190 ILE A C 1
ATOM 1526 O O . ILE A 1 190 ? 10.533 -14.075 1.970 1.00 64.19 190 ILE A O 1
ATOM 1530 N N . ASN A 1 191 ? 10.608 -15.896 3.297 1.00 71.88 191 ASN A N 1
ATOM 1531 C CA . ASN A 1 191 ? 10.223 -16.844 2.258 1.00 71.88 191 ASN A CA 1
ATOM 1532 C C . ASN A 1 191 ? 8.693 -16.942 2.233 1.00 71.88 191 ASN A C 1
ATOM 1534 O O . ASN A 1 191 ? 8.094 -17.715 2.979 1.00 71.88 191 ASN A O 1
ATOM 1538 N N . LEU A 1 192 ? 8.057 -16.117 1.401 1.00 75.19 192 LEU A N 1
ATOM 1539 C CA . LEU A 1 192 ? 6.599 -16.119 1.258 1.00 75.19 192 LEU A CA 1
ATOM 1540 C C . LEU A 1 192 ? 6.077 -17.443 0.691 1.00 75.19 192 LEU A C 1
ATOM 1542 O O . LEU A 1 192 ? 4.947 -17.823 0.978 1.00 75.19 192 LEU A O 1
ATOM 1546 N N . ILE A 1 193 ? 6.888 -18.146 -0.099 1.00 74.69 193 ILE A N 1
ATOM 1547 C CA . ILE A 1 193 ? 6.496 -19.396 -0.750 1.00 74.69 193 ILE A CA 1
ATOM 1548 C C . ILE A 1 193 ? 6.323 -20.497 0.293 1.00 74.69 193 ILE A C 1
ATOM 1550 O O . ILE A 1 193 ? 5.290 -21.160 0.304 1.00 74.69 193 ILE A O 1
ATOM 1554 N N . ASP A 1 194 ? 7.296 -20.658 1.190 1.00 74.81 194 ASP A N 1
ATOM 1555 C CA . ASP A 1 194 ? 7.233 -21.687 2.234 1.00 74.81 194 ASP A CA 1
ATOM 1556 C C . ASP A 1 194 ? 6.089 -21.397 3.215 1.00 74.81 194 ASP A C 1
ATOM 1558 O O . ASP A 1 194 ? 5.325 -22.293 3.583 1.00 74.81 194 ASP A O 1
ATOM 1562 N N . ILE A 1 195 ? 5.939 -20.125 3.604 1.00 77.25 195 ILE A N 1
ATOM 1563 C CA . ILE A 1 195 ? 4.936 -19.699 4.586 1.00 77.25 195 ILE A CA 1
ATOM 1564 C C . ILE A 1 195 ? 3.513 -19.874 4.035 1.00 77.25 195 ILE A C 1
ATOM 1566 O O . ILE A 1 195 ? 2.642 -20.369 4.748 1.00 77.25 195 ILE A O 1
ATOM 1570 N N . TYR A 1 196 ? 3.270 -19.515 2.770 1.00 78.31 196 TYR A N 1
ATOM 1571 C CA . TYR A 1 196 ? 1.925 -19.472 2.179 1.00 78.31 196 TYR A CA 1
ATOM 1572 C C . TYR A 1 196 ? 1.722 -20.493 1.052 1.00 78.31 196 TYR A C 1
ATOM 1574 O O . TYR A 1 196 ? 0.945 -20.245 0.135 1.00 78.31 196 TYR A O 1
ATOM 1582 N N . HIS A 1 197 ? 2.392 -21.647 1.106 1.00 77.31 197 HIS A N 1
ATOM 1583 C CA . HIS A 1 197 ? 2.388 -22.651 0.031 1.00 77.31 197 HIS A CA 1
ATOM 1584 C C . HIS A 1 197 ? 0.989 -23.040 -0.488 1.00 77.31 197 HIS A C 1
ATOM 1586 O O . HIS A 1 197 ? 0.832 -23.256 -1.688 1.00 77.31 197 HIS A O 1
ATOM 1592 N N . ASN A 1 198 ? -0.021 -23.079 0.389 1.00 84.31 198 ASN A N 1
ATOM 1593 C CA . ASN A 1 198 ? -1.407 -23.423 0.042 1.00 84.31 198 ASN A CA 1
ATOM 1594 C C . ASN A 1 198 ? -2.168 -22.316 -0.702 1.00 84.31 198 ASN A C 1
ATOM 1596 O O . ASN A 1 198 ? -3.205 -22.582 -1.301 1.00 84.31 198 ASN A O 1
ATOM 1600 N N . ASP A 1 199 ? -1.665 -21.084 -0.672 1.00 84.44 199 ASP A N 1
ATOM 1601 C CA . ASP A 1 199 ? -2.337 -19.926 -1.262 1.00 84.44 199 ASP A CA 1
ATOM 1602 C C . ASP A 1 199 ? -1.758 -19.509 -2.616 1.00 84.44 199 ASP A C 1
ATOM 1604 O O . ASP A 1 199 ? -2.333 -18.667 -3.323 1.00 84.44 199 ASP A O 1
ATOM 1608 N N . LEU A 1 200 ? -0.603 -20.077 -2.963 1.00 87.19 200 LEU A N 1
ATOM 1609 C CA . LEU A 1 200 ? 0.110 -19.750 -4.184 1.00 87.19 200 LEU A CA 1
ATOM 1610 C C . LEU A 1 200 ? -0.742 -20.130 -5.393 1.00 87.19 200 LEU A C 1
ATOM 1612 O O . LEU A 1 200 ? -1.252 -21.245 -5.488 1.00 87.19 200 LEU A O 1
ATOM 1616 N N . PHE A 1 201 ? -0.855 -19.214 -6.349 1.00 87.31 201 PHE A N 1
ATOM 1617 C CA . PHE A 1 201 ? -1.366 -19.544 -7.673 1.00 87.31 201 PHE A CA 1
ATOM 1618 C C . PHE A 1 201 ? -0.212 -19.747 -8.644 1.00 87.31 201 PHE A C 1
ATOM 1620 O O . PHE A 1 201 ? 0.879 -19.184 -8.493 1.00 87.31 201 PHE A O 1
ATOM 1627 N N . GLU A 1 202 ? -0.477 -20.579 -9.643 1.00 89.06 202 GLU A N 1
ATOM 1628 C CA . GLU A 1 202 ? 0.447 -20.839 -10.729 1.00 89.06 202 GLU A CA 1
ATOM 1629 C C . GLU A 1 202 ? 0.180 -19.888 -11.896 1.00 89.06 202 GLU A C 1
ATOM 1631 O O . GLU A 1 202 ? -0.961 -19.605 -12.262 1.00 89.06 202 GLU A O 1
ATOM 1636 N N . ILE A 1 203 ? 1.263 -19.377 -12.461 1.00 86.62 203 ILE A N 1
ATOM 1637 C CA . ILE A 1 203 ? 1.286 -18.515 -13.628 1.00 86.62 203 ILE A CA 1
ATOM 1638 C C . ILE A 1 203 ? 1.875 -19.328 -14.761 1.00 86.62 203 ILE A C 1
ATOM 1640 O O . ILE A 1 203 ? 3.068 -19.648 -14.762 1.00 86.62 203 ILE A O 1
ATOM 1644 N N . ASP A 1 204 ? 1.038 -19.608 -15.753 1.00 88.81 204 ASP A N 1
ATOM 1645 C CA . ASP A 1 204 ? 1.495 -20.211 -16.993 1.00 88.81 204 ASP A CA 1
ATOM 1646 C C . ASP A 1 204 ? 2.238 -19.166 -17.836 1.00 88.81 204 ASP A C 1
ATOM 1648 O O . ASP A 1 204 ? 1.655 -18.340 -18.543 1.00 88.81 204 ASP A O 1
ATOM 1652 N N . LEU A 1 205 ? 3.564 -19.155 -17.693 1.00 85.44 205 LEU A N 1
ATOM 1653 C CA . LEU A 1 205 ? 4.443 -18.305 -18.481 1.00 85.44 205 LEU A CA 1
ATOM 1654 C C . LEU A 1 205 ? 4.787 -18.994 -19.804 1.00 85.44 205 LEU A C 1
ATOM 1656 O O . LEU A 1 205 ? 5.418 -20.062 -19.781 1.00 85.44 205 LEU A O 1
ATOM 1660 N N . PRO A 1 206 ? 4.512 -18.353 -20.960 1.00 89.62 206 PRO A N 1
ATOM 1661 C CA . PRO A 1 206 ? 4.929 -18.875 -22.253 1.00 89.62 206 PRO A CA 1
ATOM 1662 C C . PRO A 1 206 ? 6.420 -19.218 -22.252 1.00 89.62 206 PRO A C 1
ATOM 1664 O O . PRO A 1 206 ? 7.244 -18.412 -21.819 1.00 89.62 206 PRO A O 1
ATOM 1667 N N . HIS A 1 207 ? 6.795 -20.384 -22.788 1.00 87.06 207 HIS A N 1
ATOM 1668 C CA . HIS A 1 207 ? 8.187 -20.860 -22.771 1.00 87.06 207 HIS A CA 1
ATOM 1669 C C . HIS A 1 207 ? 9.182 -19.813 -23.307 1.00 87.06 207 HIS A C 1
ATOM 1671 O O . HIS A 1 207 ? 10.244 -19.594 -22.729 1.00 87.06 207 HIS A O 1
ATOM 1677 N N . LYS A 1 208 ? 8.791 -19.087 -24.363 1.00 89.50 208 LYS A N 1
ATOM 1678 C CA . LYS A 1 208 ? 9.565 -17.994 -24.976 1.00 89.50 208 LYS A CA 1
ATOM 1679 C C . LYS A 1 208 ? 9.820 -16.779 -24.069 1.00 89.50 208 LYS A C 1
ATOM 1681 O O . LYS A 1 208 ? 10.650 -15.944 -24.410 1.00 89.50 208 LYS A O 1
ATOM 1686 N N . TRP A 1 209 ? 9.080 -16.626 -22.972 1.00 84.12 209 TRP A N 1
ATOM 1687 C CA . TRP A 1 209 ? 9.237 -15.526 -22.014 1.00 84.12 209 TRP A CA 1
ATOM 1688 C C . TRP A 1 209 ? 10.129 -15.912 -20.840 1.00 84.12 209 TRP A C 1
ATOM 1690 O O . TRP A 1 209 ? 10.760 -15.037 -20.258 1.00 84.12 209 TRP A O 1
ATOM 1700 N N . LYS A 1 210 ? 10.258 -17.210 -20.533 1.00 79.88 210 LYS A N 1
ATOM 1701 C CA . LYS A 1 210 ? 11.039 -17.707 -19.386 1.00 79.88 210 LYS A CA 1
ATOM 1702 C C . LYS A 1 210 ? 12.518 -17.291 -19.417 1.00 79.88 210 LYS A C 1
ATOM 1704 O O . LYS A 1 210 ? 13.168 -17.305 -18.381 1.00 79.88 210 LYS A O 1
ATOM 1709 N N . THR A 1 211 ? 13.049 -16.917 -20.583 1.00 78.44 211 THR A N 1
ATOM 1710 C CA . THR A 1 211 ? 14.452 -16.510 -20.762 1.00 78.44 211 THR A CA 1
ATOM 1711 C C . THR A 1 211 ? 14.733 -15.041 -20.441 1.00 78.44 211 THR A C 1
ATOM 1713 O O . THR A 1 211 ? 15.887 -14.701 -20.195 1.00 78.44 211 THR A O 1
ATOM 1716 N N . TRP A 1 212 ? 13.724 -14.164 -20.441 1.00 76.12 212 TRP A N 1
ATOM 1717 C CA . TRP A 1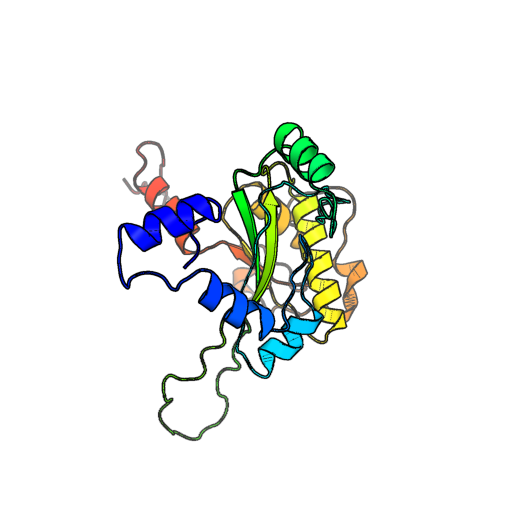 212 ? 13.919 -12.714 -20.261 1.00 76.12 212 TRP A CA 1
ATOM 1718 C C . TRP A 1 212 ? 12.896 -12.048 -19.333 1.00 76.12 212 TRP A C 1
ATOM 1720 O O . TRP A 1 212 ? 13.154 -10.962 -18.814 1.00 76.12 212 TRP A O 1
ATOM 1730 N N . PHE A 1 213 ? 11.743 -12.677 -19.102 1.00 78.38 213 PHE A N 1
ATOM 1731 C CA . PHE A 1 213 ? 10.713 -12.180 -18.203 1.00 78.38 213 PHE A CA 1
ATOM 1732 C C . PHE A 1 213 ? 10.909 -12.771 -16.806 1.00 78.38 213 PHE A C 1
ATOM 1734 O O . PHE A 1 213 ? 10.645 -13.946 -16.555 1.00 78.38 213 PHE A O 1
ATOM 1741 N N . TYR A 1 214 ? 11.393 -11.937 -15.889 1.00 73.62 214 TYR A N 1
ATOM 1742 C CA . TYR A 1 214 ? 11.693 -12.329 -14.516 1.00 73.62 214 TYR A CA 1
ATOM 1743 C C . TYR A 1 214 ? 10.425 -12.333 -13.655 1.00 73.62 214 TYR A C 1
ATOM 1745 O O . TYR A 1 214 ? 10.147 -11.384 -12.926 1.00 73.62 214 TYR A O 1
ATOM 1753 N N . LEU A 1 215 ? 9.663 -13.423 -13.747 1.00 79.31 215 LEU A N 1
ATOM 1754 C CA . LEU A 1 215 ? 8.542 -13.740 -12.867 1.00 79.31 215 LEU A CA 1
ATOM 1755 C C . LEU A 1 215 ? 8.587 -15.235 -12.542 1.00 79.31 215 LEU A C 1
ATOM 1757 O O . LEU A 1 215 ? 8.803 -16.059 -13.429 1.00 79.31 215 LEU A O 1
ATOM 1761 N N . ARG A 1 216 ? 8.407 -15.604 -11.271 1.00 78.25 216 ARG A N 1
ATOM 1762 C CA . ARG A 1 216 ? 8.371 -17.025 -10.893 1.00 78.25 216 ARG A CA 1
ATOM 1763 C C . ARG A 1 216 ? 7.011 -17.643 -11.232 1.00 78.25 216 ARG A C 1
ATOM 1765 O O . ARG A 1 216 ? 6.014 -16.931 -11.122 1.00 78.25 216 ARG A O 1
ATOM 1772 N N . PRO A 1 217 ? 6.951 -18.953 -11.544 1.00 83.12 217 PRO A N 1
ATOM 1773 C CA . PRO A 1 217 ? 5.693 -19.636 -11.843 1.00 83.12 217 PRO A CA 1
ATOM 1774 C C . PRO A 1 217 ? 4.699 -19.624 -10.683 1.00 83.12 217 PRO A C 1
ATOM 1776 O O . PRO A 1 217 ? 3.507 -19.548 -10.920 1.00 83.12 217 PRO A O 1
ATOM 1779 N N . LYS A 1 218 ? 5.165 -19.678 -9.431 1.00 86.38 218 LYS A N 1
ATOM 1780 C CA . LYS A 1 218 ? 4.294 -19.618 -8.251 1.00 86.38 218 LYS A CA 1
ATOM 1781 C C . LYS A 1 218 ? 4.366 -18.241 -7.613 1.00 86.38 218 LYS A C 1
ATOM 1783 O O . LYS A 1 218 ? 5.466 -17.760 -7.340 1.00 86.38 218 LYS A O 1
ATOM 1788 N N . GLN A 1 219 ? 3.210 -17.630 -7.374 1.00 85.75 219 GLN A N 1
ATOM 1789 C CA . GLN A 1 219 ? 3.089 -16.308 -6.762 1.00 85.75 219 GLN A CA 1
ATOM 1790 C C . GLN A 1 219 ? 2.007 -16.309 -5.684 1.00 85.75 219 GLN A C 1
ATOM 1792 O O . GLN A 1 219 ? 0.978 -16.962 -5.832 1.00 85.75 219 GLN A O 1
ATOM 1797 N N . LEU A 1 220 ? 2.233 -15.543 -4.615 1.00 87.94 220 LEU A N 1
ATOM 1798 C CA . LEU A 1 220 ? 1.199 -15.260 -3.615 1.00 87.94 220 LEU A CA 1
ATOM 1799 C C . LEU A 1 220 ? 0.243 -14.166 -4.109 1.00 87.94 220 LEU A C 1
ATOM 1801 O O . LEU A 1 220 ? -0.969 -14.273 -3.966 1.00 87.94 220 LEU A O 1
ATOM 1805 N N . PHE A 1 221 ? 0.805 -13.127 -4.727 1.00 90.38 221 PHE A N 1
ATOM 1806 C CA . PHE A 1 221 ? 0.104 -12.022 -5.374 1.00 90.38 221 PHE A CA 1
ATOM 1807 C C . PHE A 1 221 ? 1.024 -11.383 -6.423 1.00 90.38 221 PHE A C 1
ATOM 1809 O O . PHE A 1 221 ? 2.250 -11.451 -6.320 1.00 90.38 221 PHE A O 1
ATOM 1816 N N . LEU A 1 222 ? 0.446 -10.732 -7.430 1.00 89.69 222 LEU A N 1
ATOM 1817 C CA . LEU A 1 222 ? 1.190 -9.981 -8.443 1.00 89.69 222 LEU A CA 1
ATOM 1818 C C . LEU A 1 222 ? 1.566 -8.582 -7.946 1.00 89.69 222 LEU A C 1
ATOM 1820 O O . LEU A 1 222 ? 0.917 -8.011 -7.074 1.00 89.69 222 LEU A O 1
ATOM 1824 N N . CYS A 1 223 ? 2.612 -7.999 -8.521 1.00 90.12 223 CYS A N 1
ATOM 1825 C CA . CYS A 1 223 ? 3.013 -6.623 -8.246 1.00 90.12 223 CYS A CA 1
ATOM 1826 C C . CYS A 1 223 ? 3.055 -5.827 -9.546 1.00 90.12 223 CYS A C 1
ATOM 1828 O O . CYS A 1 223 ? 3.777 -6.192 -10.473 1.00 90.12 223 CYS A O 1
ATOM 1830 N N . PHE A 1 224 ? 2.327 -4.717 -9.585 1.00 88.94 224 PHE A N 1
ATOM 1831 C CA . PHE A 1 224 ? 2.237 -3.835 -10.739 1.00 88.94 224 PHE A CA 1
ATOM 1832 C C . PHE A 1 224 ? 2.723 -2.434 -10.385 1.00 88.94 224 PHE A C 1
ATOM 1834 O O . PHE A 1 224 ? 2.489 -1.919 -9.291 1.00 88.94 224 PHE A O 1
ATOM 1841 N N . GLN A 1 225 ? 3.403 -1.810 -11.340 1.00 86.62 225 GLN A N 1
ATOM 1842 C CA . GLN A 1 225 ? 3.675 -0.381 -11.294 1.00 86.62 225 GLN A CA 1
ATOM 1843 C C . GLN A 1 225 ? 2.583 0.370 -12.047 1.00 86.62 225 GLN A C 1
ATOM 1845 O O . GLN A 1 225 ? 2.050 -0.138 -13.034 1.00 86.62 225 GLN A O 1
ATOM 1850 N N . ASP A 1 226 ? 2.299 1.598 -11.624 1.00 82.75 226 ASP A N 1
ATOM 1851 C CA . ASP A 1 226 ? 1.416 2.482 -12.379 1.00 82.75 226 ASP A CA 1
ATOM 1852 C C . ASP A 1 226 ? 1.979 2.748 -13.791 1.00 82.75 226 ASP A C 1
ATOM 1854 O O . ASP A 1 226 ? 3.042 3.360 -13.971 1.00 82.75 226 ASP A O 1
ATOM 1858 N N . GLY A 1 227 ? 1.234 2.288 -14.799 1.00 82.50 227 GLY A N 1
ATOM 1859 C CA . GLY A 1 227 ? 1.590 2.408 -16.209 1.00 82.50 227 GLY A CA 1
ATOM 1860 C C . GLY A 1 227 ? 1.703 3.855 -16.692 1.00 82.50 227 GLY A C 1
ATOM 1861 O O . GLY A 1 227 ? 2.556 4.144 -17.530 1.00 82.50 227 GLY A O 1
ATOM 1862 N N . ILE A 1 228 ? 0.923 4.790 -16.136 1.00 85.75 228 ILE A N 1
ATOM 1863 C CA . ILE A 1 228 ? 0.997 6.216 -16.492 1.00 85.75 228 ILE A CA 1
ATOM 1864 C C . ILE A 1 228 ? 2.322 6.799 -16.001 1.00 85.75 228 ILE A C 1
ATOM 1866 O O . ILE A 1 228 ? 3.028 7.483 -16.750 1.00 85.75 228 ILE A O 1
ATOM 1870 N N . HIS A 1 229 ? 2.704 6.492 -14.760 1.00 80.12 229 HIS A N 1
ATOM 1871 C CA . HIS A 1 229 ? 3.987 6.920 -14.207 1.00 80.12 229 HIS A CA 1
ATOM 1872 C C . HIS A 1 229 ? 5.165 6.294 -14.958 1.00 80.12 229 HIS A C 1
ATOM 1874 O O . HIS A 1 229 ? 6.158 6.980 -15.220 1.00 80.12 229 HIS A O 1
ATOM 1880 N N . LEU A 1 230 ? 5.056 5.022 -15.350 1.00 79.75 230 LEU A N 1
ATOM 1881 C CA . LEU A 1 230 ? 6.064 4.355 -16.170 1.00 79.75 230 LEU A CA 1
ATOM 1882 C C . LEU A 1 230 ? 6.201 5.023 -17.546 1.00 79.75 230 LEU A C 1
ATOM 1884 O O . LEU A 1 230 ? 7.311 5.391 -17.933 1.00 79.75 230 LEU A O 1
ATOM 1888 N N . ALA A 1 231 ? 5.090 5.265 -18.244 1.00 84.88 231 ALA A N 1
ATOM 1889 C CA . ALA A 1 231 ? 5.080 5.937 -19.541 1.00 84.88 231 ALA A CA 1
ATOM 1890 C C . ALA A 1 231 ? 5.677 7.350 -19.457 1.00 84.88 231 ALA A C 1
ATOM 1892 O O . ALA A 1 231 ? 6.495 7.731 -20.295 1.00 84.88 231 ALA A O 1
ATOM 1893 N N . LYS A 1 232 ? 5.350 8.111 -18.405 1.00 85.12 232 LYS A N 1
ATOM 1894 C CA . LYS A 1 232 ? 5.929 9.440 -18.159 1.00 85.12 232 LYS A CA 1
ATOM 1895 C C . LYS A 1 232 ? 7.442 9.372 -17.937 1.00 85.12 232 LYS A C 1
ATOM 1897 O O . LYS A 1 232 ? 8.169 10.208 -18.471 1.00 85.12 232 LYS A O 1
ATOM 1902 N N . LYS A 1 233 ? 7.936 8.376 -17.193 1.00 82.62 233 LYS A N 1
ATOM 1903 C CA . LYS A 1 233 ? 9.381 8.164 -17.004 1.00 82.62 233 LYS A CA 1
ATOM 1904 C C . LYS A 1 233 ? 10.081 7.790 -18.306 1.00 82.62 233 LYS A C 1
ATOM 1906 O O . LYS A 1 233 ? 11.132 8.358 -18.586 1.00 82.62 233 LYS A O 1
ATOM 1911 N N . ILE A 1 234 ? 9.497 6.891 -19.101 1.00 83.69 234 ILE A N 1
ATOM 1912 C CA . ILE A 1 234 ? 10.026 6.515 -20.419 1.00 83.69 234 ILE A CA 1
ATOM 1913 C C . ILE A 1 234 ? 10.085 7.750 -21.316 1.00 83.69 234 ILE A C 1
ATOM 1915 O O . ILE A 1 234 ? 11.161 8.082 -21.797 1.00 83.69 234 ILE A O 1
ATOM 1919 N N . ARG A 1 235 ? 8.983 8.497 -21.454 1.00 85.81 235 ARG A N 1
ATOM 1920 C CA . ARG A 1 235 ? 8.938 9.748 -22.226 1.00 85.81 235 ARG A CA 1
ATOM 1921 C C . ARG A 1 235 ? 10.034 10.721 -21.793 1.00 85.81 235 ARG A C 1
ATOM 1923 O O . ARG A 1 235 ? 10.780 11.205 -22.633 1.00 85.81 235 ARG A O 1
ATOM 1930 N N . ASN A 1 236 ? 10.149 11.000 -20.495 1.00 85.38 236 ASN A N 1
ATOM 1931 C CA . ASN A 1 236 ? 11.158 11.929 -19.984 1.00 85.38 236 ASN A CA 1
ATOM 1932 C C . ASN A 1 236 ? 12.586 11.437 -20.240 1.00 85.38 236 ASN A C 1
ATOM 1934 O O . ASN A 1 236 ? 13.479 12.253 -20.445 1.00 85.38 236 ASN A O 1
ATOM 1938 N N . ARG A 1 237 ? 12.807 10.117 -20.220 1.00 82.81 237 ARG A N 1
ATOM 1939 C CA . ARG A 1 237 ? 14.101 9.529 -20.556 1.00 82.81 237 ARG A CA 1
ATOM 1940 C C . ARG A 1 237 ? 14.387 9.689 -22.045 1.00 82.81 237 ARG A C 1
ATOM 1942 O O . ARG A 1 237 ? 15.451 10.189 -22.356 1.00 82.81 237 ARG A O 1
ATOM 1949 N N . LEU A 1 238 ? 13.447 9.359 -22.929 1.00 80.62 238 LEU A N 1
ATOM 1950 C CA . LEU A 1 238 ? 13.608 9.505 -24.383 1.00 80.62 238 LEU A CA 1
ATOM 1951 C C . LEU A 1 238 ? 13.852 10.956 -24.812 1.00 80.62 238 LEU A C 1
ATOM 1953 O O . LEU A 1 238 ? 14.641 11.206 -25.705 1.00 80.62 238 LEU A O 1
ATOM 1957 N N . LEU A 1 239 ? 13.215 11.919 -24.145 1.00 82.56 239 LEU A N 1
ATOM 1958 C CA . LEU A 1 239 ? 13.416 13.347 -24.414 1.00 82.56 239 LEU A CA 1
ATOM 1959 C C . LEU A 1 239 ? 14.651 13.932 -23.704 1.00 82.56 239 LEU A C 1
ATOM 1961 O O . LEU A 1 239 ? 14.944 15.121 -23.838 1.00 82.56 239 LEU A O 1
ATOM 1965 N N . SER A 1 240 ? 15.355 13.138 -22.894 1.00 83.75 240 SER A N 1
ATOM 1966 C CA . SER A 1 240 ? 16.537 13.600 -22.176 1.00 83.75 240 SER A CA 1
ATOM 1967 C C . SER A 1 240 ? 17.750 13.570 -23.092 1.00 83.75 240 SER A C 1
ATOM 1969 O O . SER A 1 240 ? 18.133 12.513 -23.579 1.00 83.75 240 SER A O 1
ATOM 1971 N N . LYS A 1 241 ? 18.465 14.697 -23.177 1.00 78.19 241 LYS A N 1
ATOM 1972 C CA . LYS A 1 241 ? 19.770 14.791 -23.858 1.00 78.19 241 LYS A CA 1
ATOM 1973 C C . LYS A 1 241 ? 20.844 13.843 -23.292 1.00 78.19 241 LYS A C 1
ATOM 1975 O O . LYS A 1 241 ? 21.916 13.715 -23.869 1.00 78.19 241 LYS A O 1
ATOM 1980 N N . HIS A 1 242 ? 20.587 13.218 -22.140 1.00 76.88 242 HIS A N 1
ATOM 1981 C CA . HIS A 1 242 ? 21.505 12.307 -21.451 1.00 76.88 242 HIS A CA 1
ATOM 1982 C C . HIS A 1 242 ? 21.098 10.833 -21.556 1.00 76.88 242 HIS A C 1
ATOM 1984 O O . HIS A 1 242 ? 21.702 9.978 -20.901 1.00 76.88 242 HIS A O 1
ATOM 1990 N N . ALA A 1 243 ? 20.024 10.516 -22.273 1.00 69.69 243 ALA A N 1
ATOM 1991 C CA . ALA A 1 243 ? 19.643 9.139 -22.524 1.00 69.69 243 ALA A CA 1
ATOM 1992 C C . ALA A 1 243 ? 20.023 8.775 -23.951 1.00 69.69 243 ALA A C 1
ATOM 1994 O O . ALA A 1 243 ? 19.537 9.384 -24.891 1.00 69.69 243 ALA A O 1
ATOM 1995 N N . GLN A 1 244 ? 20.863 7.759 -24.096 1.00 69.75 244 GLN A N 1
ATOM 1996 C CA . GLN A 1 244 ? 21.055 7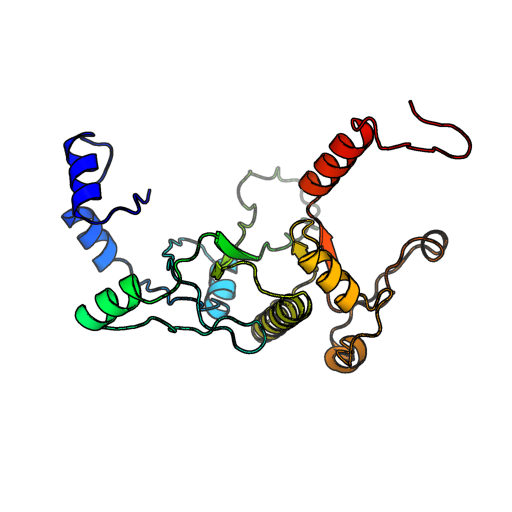.100 -25.377 1.00 69.75 244 GLN A CA 1
ATOM 1997 C C . GLN A 1 244 ? 20.144 5.879 -25.380 1.00 69.75 244 GLN A C 1
ATOM 1999 O O . GLN A 1 244 ? 20.301 4.982 -24.543 1.00 69.75 244 GLN A O 1
ATOM 2004 N N . LEU A 1 245 ? 19.139 5.881 -26.253 1.00 64.38 245 LEU A N 1
ATOM 2005 C CA . LEU A 1 245 ? 18.348 4.690 -26.515 1.00 64.38 245 LEU A CA 1
ATOM 2006 C C . LEU A 1 245 ? 19.008 3.948 -27.673 1.00 64.38 245 LEU A C 1
ATOM 2008 O O . LEU A 1 245 ? 19.121 4.483 -28.768 1.00 64.38 245 LEU A O 1
ATOM 2012 N N . PHE A 1 246 ? 19.391 2.698 -27.440 1.00 65.56 246 PHE A N 1
ATOM 2013 C CA . PHE A 1 246 ? 19.846 1.816 -28.505 1.00 65.56 246 PHE A CA 1
ATOM 2014 C C . PHE A 1 246 ? 18.757 0.796 -28.826 1.00 65.56 246 PHE A C 1
ATOM 2016 O O . PHE A 1 246 ? 18.263 0.110 -27.928 1.00 65.56 246 PHE A O 1
ATOM 2023 N N . ILE A 1 247 ? 18.401 0.670 -30.104 1.00 63.31 247 ILE A N 1
ATOM 2024 C CA . ILE A 1 247 ? 17.590 -0.438 -30.616 1.00 63.31 247 ILE A CA 1
ATOM 2025 C C . ILE A 1 247 ? 18.516 -1.312 -31.466 1.00 63.31 247 ILE A C 1
ATOM 2027 O O . ILE A 1 247 ? 18.923 -0.954 -32.571 1.00 63.31 247 ILE A O 1
ATOM 2031 N N . GLY A 1 248 ? 18.915 -2.460 -30.914 1.00 71.69 248 GLY A N 1
ATOM 2032 C CA . GLY A 1 248 ? 19.945 -3.306 -31.519 1.00 71.69 248 GLY A CA 1
ATOM 2033 C C . GLY A 1 248 ? 21.312 -2.615 -31.513 1.00 71.69 248 GLY A C 1
ATOM 2034 O O . GLY A 1 248 ? 21.858 -2.337 -30.449 1.00 71.69 248 GLY A O 1
ATOM 2035 N N . LYS A 1 249 ? 21.872 -2.354 -32.700 1.00 73.88 249 LYS A N 1
ATOM 2036 C CA . LYS A 1 249 ? 23.154 -1.641 -32.875 1.00 73.88 249 LYS A CA 1
ATOM 2037 C C . LYS A 1 249 ? 22.988 -0.157 -33.233 1.00 73.88 249 LYS A C 1
ATOM 2039 O O . LYS A 1 249 ? 23.986 0.507 -33.488 1.00 73.88 249 LYS A O 1
ATOM 2044 N N . GLN A 1 250 ? 21.758 0.348 -33.308 1.00 49.38 250 GLN A N 1
ATOM 2045 C CA . GLN A 1 250 ? 21.476 1.711 -33.759 1.00 49.38 250 GLN A CA 1
ATOM 2046 C C . GLN A 1 250 ? 21.094 2.610 -32.584 1.00 49.38 250 GLN A C 1
ATOM 2048 O O . GLN A 1 250 ? 20.309 2.197 -31.728 1.00 49.38 250 GLN A O 1
ATOM 2053 N N . SER A 1 251 ? 21.656 3.823 -32.562 1.00 71.19 251 SER A N 1
ATOM 2054 C CA . SER A 1 251 ? 21.201 4.910 -31.689 1.00 71.19 251 SER A CA 1
ATOM 2055 C C . SER A 1 251 ? 19.880 5.448 -32.227 1.00 71.19 251 SER A C 1
ATOM 2057 O O . SER A 1 251 ? 19.743 5.656 -33.433 1.00 71.19 251 SER A O 1
ATOM 2059 N N . VAL A 1 252 ? 18.909 5.627 -31.341 1.00 63.16 252 VAL A N 1
ATOM 2060 C CA . VAL A 1 252 ? 17.694 6.391 -31.610 1.00 63.16 252 VAL A CA 1
ATOM 2061 C C . VAL A 1 252 ? 17.968 7.794 -31.090 1.00 63.16 252 VAL A C 1
ATOM 2063 O O . VAL A 1 252 ? 17.868 8.028 -29.883 1.00 63.16 252 VAL A O 1
ATOM 2066 N N . ASP A 1 253 ? 18.395 8.665 -32.002 1.00 57.94 253 ASP A N 1
ATOM 2067 C CA . ASP A 1 253 ? 18.589 10.097 -31.753 1.00 57.94 253 ASP A CA 1
ATOM 2068 C C . ASP A 1 253 ? 17.249 10.851 -31.755 1.00 57.94 253 ASP A C 1
ATOM 2070 O O . ASP A 1 253 ? 16.358 10.497 -32.568 1.00 57.94 253 ASP A O 1
#

Organism: NCBI:txid1234261

Secondary structure (DSSP, 8-state):
----SHHHHHHHHHHHSTTTS--HHHHHHHHHT---PPPTT---HHHHHHHHH----------B---EETTEEPTTTT--S-HHHHHHHHHHSPBPSEEEEEEE---PPP----------S---PPPEEEEEEEE-S---HHHHHHHHHHHHHHHHTTT----EEEE-S-HHHHHHHHHHTT-S---S---HHHHTTTTPEE----GGGTTT----SEESSEEEE-HHHHHHHHHHHHT-TT--EEETTEEE-

Sequence (253 aa):
LYVLAGSNTYELIRINLPGALPSISALEHYNKNIDLKMNECHFRFDRLTEHLDTINSKNSFVGFIPSHHKGIPQTSSYQTDDFQQLQERFMTIDKSSLINVHMVEPLLPSLTTTTVTMPTQSSKSRPFLLAAYGTDTKSIAIDILRRWIYIYERCKLNDIRIIGYSADCAGKYLKAMRLTNESFSRLPNINLIDIYHNDLFEIDLPHKWKTWFYLRPKQLFLCFQDGIHLAKKIRNRLLSKHAQLFIGKQSVD